Protein 1Q67 (pdb70)

Secondary structure (DSSP, 8-state):
--HHHHHHH-TTEEEEEEEEEEEEEEEEETTTTEEEEEEEEEEEEEEEE-------SEEEEEEESSSS-EEEEEE--HHHHHHHHHH-HHHHHHS-----EEEEETTEEEEE-TTS-EEEEEESSHHHHHHHHHHHHHHHHS-S--/----------GGGT-TTEEEEEEEEEEEEEEEEETTTTEEEEEEEEEEEEEEEE---S--TT-------EEEEEEESSSS-EEEEEE--HHHHHHHHHH-HHHHHHS-----EEEEETTEEEEE-TTS-EEEEEESSHHHHHHHHHHHHHHHHS---SS--

Solvent-accessible surface area: 17651 Å² total; per-residue (Å²): 176,25,81,126,67,0,23,180,103,18,116,89,15,94,94,23,66,31,73,1,59,43,3,13,0,5,60,63,34,117,197,169,98,70,32,64,10,44,106,54,15,5,23,0,0,0,2,5,24,58,38,139,240,48,37,82,11,12,2,0,2,0,14,16,105,39,22,109,53,45,25,78,16,22,1,0,0,34,34,34,2,65,113,42,92,104,154,66,56,141,95,21,104,146,74,75,20,88,35,8,20,28,84,68,119,86,42,4,0,13,0,62,22,11,107,87,65,21,22,0,0,29,0,55,53,99,68,21,19,102,69,0,60,94,36,0,96,130,6,6,103,60,124,43,68,150,171,180,216,138,105,156,163,121,91,59,12,16,182,120,17,112,82,29,95,58,87,47,27,110,0,55,30,2,11,0,7,61,66,34,116,202,148,99,59,34,67,18,45,99,58,17,4,39,0,2,0,5,0,32,58,30,38,91,148,63,157,161,97,176,201,45,38,74,14,1,2,0,0,0,23,15,122,30,16,96,56,45,24,76,16,23,2,0,0,31,42,28,0,66,132,32,87,99,166,48,46,145,100,21,102,148,68,76,9,106,40,10,21,21,69,47,115,123,62,17,0,15,3,46,26,8,98,98,60,22,18,0,0,30,0,35,50,107,75,24,30,91,88,0,49,97,38,2,86,108,3,4,92,56,119,47,81,77,56,167,39

Sequence (307 aa):
LNFNVIGRYDPKIKQLLFHTPHASLYKWDFKKDEWNKLEYQGVLAIYLRDVSKDIYNYGLIILNRINPDNFSMGIVPNSVVNKRKVFNAEEDTLNPLECMGVEVKDELVIIKNLKHEVYGIWIHTVSDRQNIYELIKYLLENEPKDFYRKALNFNVIGRYDPKIKQLLFHTPHASLYKWDFKKDEWNKLEYQGVLAIYLRDVSQNTNLLPKDIYNYGLIILNRINPDNFSMGIVPNSVVNKRKVFNAEEDTLNPLECMGVEVKDELVIIKNLKHEVYGIWIHTVSDRQNIYELIKYLLENEPKDSFA

CATH classification: 2.30.29.30

Organism: Saccharomyces cerevisiae (strain ATCC 204508 / S288c) (NCBI:txid559292)

Radius of gyration: 24.08 Å; Cα contacts (8 Å, |Δi|>4): 608; chains: 2; bounding box: 35×76×62 Å

Structure (mmCIF, N/CA/C/O backbone):
data_1Q67
#
_entry.id   1Q67
#
_cell.length_a   123.550
_cell.length_b   123.550
_cell.length_c   77.900
_cell.angle_alpha   90.00
_cell.angle_beta   90.00
_cell.angle_gamma   120.00
#
_symmetry.space_group_name_H-M   'P 3 2 1'
#
loop_
_entity.id
_entity.type
_entity.pdbx_description
1 polymer 'Decapping protein involved in mRNA degradation-Dcp1p'
2 water water
#
loop_
_atom_site.group_PDB
_atom_site.id
_atom_site.type_symbol
_atom_site.label_atom_id
_atom_site.label_alt_id
_atom_site.label_comp_id
_atom_site.label_asym_id
_atom_site.label_entity_id
_atom_site.label_seq_id
_atom_site.pdbx_PDB_ins_code
_atom_site.Cartn_x
_atom_site.Cartn_y
_atom_site.Cartn_z
_atom_site.occupancy
_atom_site.B_iso_or_equiv
_atom_site.auth_seq_id
_atom_site.auth_comp_id
_atom_site.auth_asym_id
_atom_site.auth_atom_id
_atom_site.pdbx_PDB_model_num
ATOM 1 N N . LEU A 1 22 ? 5.475 102.475 76.697 1.00 74.56 22 LEU A N 1
ATOM 2 C CA . LEU A 1 22 ? 4.598 101.479 76.019 1.00 75.17 22 LEU A CA 1
ATOM 3 C C . LEU A 1 22 ? 3.145 101.943 75.920 1.00 74.61 22 LEU A C 1
ATOM 4 O O . LEU A 1 22 ? 2.824 102.820 75.112 1.00 75.01 22 LEU A O 1
ATOM 9 N N . ASN A 1 23 ? 2.272 101.359 76.741 1.00 73.25 23 ASN A N 1
ATOM 10 C CA . ASN A 1 23 ? 0.850 101.706 76.728 1.00 71.39 23 ASN A CA 1
ATOM 11 C C . ASN A 1 23 ? 0.054 100.781 77.664 1.00 68.81 23 ASN A C 1
ATOM 12 O O . ASN A 1 23 ? -1.180 100.777 77.657 1.00 67.32 23 ASN A O 1
ATOM 17 N N . PHE A 1 24 ? 0.777 100.008 78.471 1.00 66.01 24 PHE A N 1
ATOM 18 C CA . PHE A 1 24 ? 0.182 99.057 79.409 1.00 62.91 24 PHE A CA 1
ATOM 19 C C . PHE A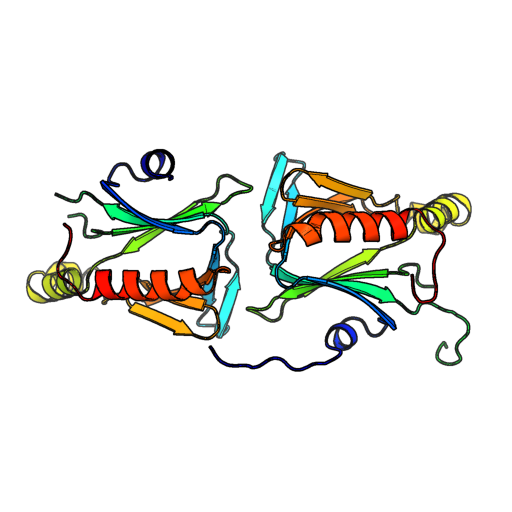 1 24 ? -0.872 99.682 80.336 1.00 60.92 24 PHE A C 1
ATOM 20 O O . PHE A 1 24 ? -2.007 99.198 80.418 1.00 58.01 24 PHE A O 1
ATOM 28 N N . ASN A 1 25 ? -0.490 100.750 81.034 1.00 59.56 25 ASN A N 1
ATOM 2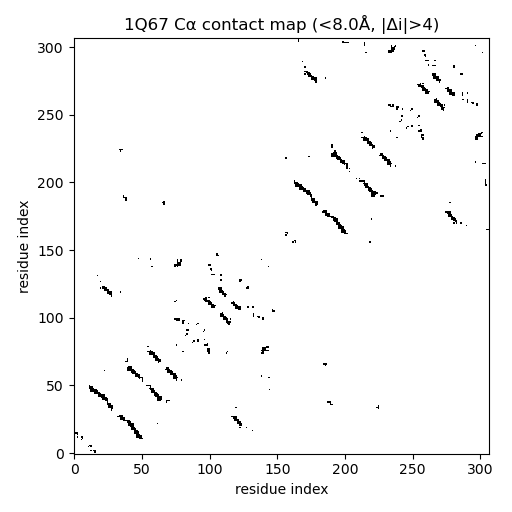9 C CA . ASN A 1 25 ? -1.399 101.431 81.958 1.00 57.70 25 ASN A CA 1
ATOM 30 C C . ASN A 1 25 ? -2.647 101.935 81.241 1.00 55.33 25 ASN A C 1
ATOM 31 O O . ASN A 1 25 ? -3.769 101.701 81.690 1.00 54.98 25 ASN A O 1
ATOM 36 N N . VAL A 1 26 ? -2.451 102.621 80.120 1.00 52.59 26 VAL A N 1
ATOM 37 C CA . VAL A 1 26 ? -3.573 103.147 79.357 1.00 49.48 26 VAL A CA 1
ATOM 38 C C . VAL A 1 26 ? -4.572 102.047 78.997 1.00 48.02 26 VAL A C 1
ATOM 39 O O . VAL A 1 26 ? -5.779 102.209 79.189 1.00 46.72 26 VAL A O 1
ATOM 43 N N . ILE A 1 27 ? -4.077 100.928 78.477 1.00 45.26 27 ILE A N 1
ATOM 44 C CA . ILE A 1 27 ? -4.967 99.835 78.112 1.00 43.01 27 ILE A CA 1
ATOM 45 C C . ILE A 1 27 ? -5.618 99.290 79.378 1.00 41.97 27 ILE A C 1
ATOM 46 O O . ILE A 1 27 ? -6.795 98.934 79.383 1.00 40.71 27 ILE A O 1
ATOM 51 N N . GLY A 1 28 ? -4.840 99.244 80.452 1.00 42.78 28 GLY A N 1
ATOM 52 C CA . GLY A 1 28 ? -5.342 98.748 81.721 1.00 43.61 28 GLY A CA 1
ATOM 53 C C . GLY A 1 28 ? -6.576 99.477 82.205 1.00 44.63 28 GLY A C 1
ATOM 54 O O . GLY A 1 28 ? -7.401 98.899 82.914 1.00 46.03 28 GLY A O 1
ATOM 55 N N . ARG A 1 29 ? -6.712 100.744 81.830 1.00 45.51 29 ARG A N 1
ATOM 56 C CA . ARG A 1 29 ? -7.875 101.524 82.241 1.00 46.45 29 ARG A CA 1
ATOM 57 C C . ARG A 1 29 ? -9.140 100.911 81.658 1.00 45.84 29 ARG A C 1
ATOM 58 O O . ARG A 1 29 ? -10.172 100.858 82.326 1.00 46.32 29 ARG A O 1
ATOM 66 N N . TYR A 1 30 ? -9.052 100.451 80.409 1.00 44.45 30 TYR A N 1
ATOM 67 C CA . TYR A 1 30 ? -10.201 99.876 79.717 1.00 44.53 30 TYR A CA 1
ATOM 68 C C . TYR A 1 30 ? -10.343 98.360 79.837 1.00 44.27 30 TYR A C 1
ATOM 69 O O . TYR A 1 30 ? -11.461 97.840 79.832 1.00 44.52 30 TYR A O 1
ATOM 78 N N . ASP A 1 31 ? -9.223 97.647 79.929 1.00 41.48 31 ASP A N 1
ATOM 79 C CA . ASP A 1 31 ? -9.275 96.194 80.077 1.00 41.52 31 ASP A CA 1
ATOM 80 C C . ASP A 1 31 ? -8.428 95.815 81.284 1.00 39.83 31 ASP A C 1
ATOM 81 O O . ASP A 1 31 ? -7.217 95.627 81.174 1.00 39.47 31 ASP A O 1
ATOM 86 N N . PRO A 1 32 ? -9.068 95.697 82.457 1.00 38.43 32 PRO A N 1
ATOM 87 C CA . PRO A 1 32 ? -8.429 95.348 83.731 1.00 39.27 32 PRO A CA 1
ATOM 88 C C . PRO A 1 32 ? -7.673 94.020 83.714 1.00 39.77 32 PRO A C 1
ATOM 89 O O . PRO A 1 32 ? -6.804 93.777 84.557 1.00 39.89 32 PRO A O 1
ATOM 93 N N . LYS A 1 33 ? -8.003 93.162 82.757 1.00 40.67 33 LYS A N 1
ATOM 94 C CA . LYS A 1 33 ? -7.366 91.854 82.682 1.00 41.16 33 LYS A CA 1
ATOM 95 C C . LYS A 1 33 ? -6.081 91.780 81.874 1.00 41.21 33 LYS A C 1
ATOM 96 O O . LYS A 1 33 ? -5.463 90.720 81.802 1.00 42.53 33 LYS A O 1
ATOM 102 N N . ILE A 1 34 ? -5.657 92.889 81.277 1.00 38.89 34 ILE A N 1
ATOM 103 C CA . ILE A 1 34 ? -4.424 92.851 80.506 1.00 38.98 34 ILE A CA 1
ATOM 104 C C . ILE A 1 34 ? -3.306 92.357 81.416 1.00 38.92 34 ILE A C 1
ATOM 105 O O . ILE A 1 34 ? -3.204 92.772 82.563 1.00 40.45 34 ILE A O 1
ATOM 110 N N . LYS A 1 35 ? -2.477 91.460 80.902 1.00 40.61 35 LYS A N 1
ATOM 111 C CA . LYS A 1 35 ? -1.379 90.894 81.683 1.00 41.20 35 LYS A CA 1
ATOM 112 C C . LYS A 1 35 ? -0.030 91.250 81.076 1.00 40.10 35 LYS A C 1
ATOM 113 O O . LYS A 1 35 ? 0.940 91.486 81.789 1.00 41.81 35 LYS A O 1
ATOM 119 N N . GLN A 1 36 ? 0.027 91.277 79.752 1.00 39.41 36 GLN A N 1
ATOM 120 C CA . GLN A 1 36 ? 1.257 91.607 79.054 1.00 39.70 36 GLN A CA 1
ATOM 121 C C . GLN A 1 36 ? 0.938 92.144 77.667 1.00 39.89 36 GLN A C 1
ATOM 122 O O . GLN A 1 36 ? 0.173 91.542 76.914 1.00 41.55 36 GLN A O 1
ATOM 128 N N . LEU A 1 37 ? 1.519 93.289 77.342 1.00 39.94 37 LEU A N 1
ATOM 129 C CA . LEU A 1 37 ? 1.325 93.901 76.037 1.00 40.23 37 LEU A CA 1
ATOM 130 C C . LEU A 1 37 ? 2.262 93.144 75.099 1.00 40.26 37 LEU A C 1
ATOM 131 O O . LEU A 1 37 ? 3.452 93.018 75.380 1.00 39.17 37 LEU A O 1
ATOM 136 N N . LEU A 1 38 ? 1.733 92.646 73.987 1.00 39.86 38 LEU A N 1
ATOM 137 C CA . LEU A 1 38 ? 2.552 91.880 73.055 1.00 40.74 38 LEU A CA 1
ATOM 138 C C . LEU A 1 38 ? 3.009 92.660 71.836 1.00 42.21 38 LEU A C 1
ATOM 139 O O . LEU A 1 38 ? 4.091 92.416 71.297 1.00 42.85 38 LEU A O 1
ATOM 144 N N . PHE A 1 39 ? 2.188 93.604 71.403 1.00 42.00 39 PHE A N 1
ATOM 145 C CA . PHE A 1 39 ? 2.513 94.372 70.219 1.00 42.50 39 PHE A CA 1
ATOM 146 C C . PHE A 1 39 ? 1.679 95.640 70.141 1.00 41.90 39 PHE A C 1
ATOM 147 O O . PHE A 1 39 ? 0.537 95.667 70.585 1.00 39.45 39 PHE A O 1
ATOM 155 N N . HIS A 1 40 ? 2.259 96.690 69.578 1.00 43.53 40 HIS A N 1
ATOM 156 C CA . HIS A 1 40 ? 1.530 97.933 69.401 1.00 45.92 40 HIS A CA 1
ATOM 157 C C . HIS A 1 40 ? 2.096 98.723 68.225 1.00 45.56 40 HIS A C 1
ATOM 158 O O . HIS A 1 40 ? 3.289 98.664 67.932 1.00 44.30 40 HIS A O 1
ATOM 165 N N . THR A 1 41 ? 1.216 99.431 67.531 1.00 44.63 41 THR A N 1
ATOM 166 C CA . THR A 1 41 ? 1.611 100.243 66.395 1.00 43.22 41 THR A CA 1
ATOM 167 C C . THR A 1 41 ? 0.865 101.569 66.564 1.00 42.44 41 THR A C 1
ATOM 168 O O . THR A 1 41 ? -0.296 101.587 66.975 1.00 40.57 41 THR A O 1
ATOM 172 N N . PRO A 1 42 ? 1.535 102.696 66.262 1.00 42.09 42 PRO A N 1
ATOM 173 C CA . PRO A 1 42 ? 0.999 104.059 66.372 1.00 40.20 42 PRO A CA 1
ATOM 174 C C . PRO A 1 42 ? -0.196 104.434 65.506 1.00 39.52 42 PRO A C 1
ATOM 175 O O . PRO A 1 42 ? -1.064 105.190 65.941 1.00 38.22 42 PRO A O 1
ATOM 179 N N . HIS A 1 43 ? -0.248 103.928 64.280 1.00 39.96 43 HIS A N 1
ATOM 180 C CA . HIS A 1 43 ? -1.344 104.295 63.400 1.00 41.02 43 HIS A CA 1
ATOM 181 C C . HIS A 1 43 ? -1.969 103.123 62.669 1.00 41.18 43 HIS A C 1
ATOM 182 O O . HIS A 1 43 ? -1.335 102.493 61.826 1.00 44.25 43 HIS A O 1
ATOM 189 N N . ALA A 1 44 ? -3.223 102.845 62.991 1.00 39.49 44 ALA A N 1
ATOM 190 C CA . ALA A 1 44 ? -3.963 101.764 62.362 1.00 36.60 44 ALA A CA 1
ATOM 191 C C . ALA A 1 44 ? -5.383 102.271 62.169 1.00 34.99 44 ALA A C 1
ATOM 192 O O . ALA A 1 44 ? -5.930 102.935 63.042 1.00 35.16 44 ALA A O 1
ATOM 194 N N . SER A 1 45 ? -5.980 101.955 61.030 1.00 33.56 45 SER A N 1
ATOM 195 C CA . SER A 1 45 ? -7.329 102.409 60.738 1.00 33.28 45 SER A CA 1
ATOM 196 C C . SER A 1 45 ? -8.285 101.222 60.541 1.00 34.18 45 SER A C 1
ATOM 197 O O . SER A 1 45 ? -7.983 100.277 59.804 1.00 34.34 45 SER A O 1
ATOM 200 N N . LEU A 1 46 ? -9.449 101.289 61.180 1.00 33.82 46 LEU A N 1
ATOM 201 C CA . LEU A 1 46 ? -10.413 100.199 61.120 1.00 33.58 46 LEU A CA 1
ATOM 202 C C . LEU A 1 46 ? -11.551 100.312 60.121 1.00 36.54 46 LEU A C 1
ATOM 203 O O . LEU A 1 46 ? -12.177 101.367 59.968 1.00 36.24 46 LEU A O 1
ATOM 208 N N . TYR A 1 47 ? -11.818 99.186 59.464 1.00 36.01 47 TYR A N 1
ATOM 209 C CA . TYR A 1 47 ? -12.882 99.070 58.484 1.00 37.00 47 TYR A CA 1
ATOM 210 C C . TYR A 1 47 ? -13.702 97.824 58.791 1.00 38.56 47 TYR A C 1
ATOM 211 O O . TYR A 1 47 ? -13.249 96.919 59.499 1.00 36.53 47 TYR A O 1
ATOM 220 N N . LYS A 1 48 ? -14.913 97.779 58.256 1.00 39.45 48 LYS A N 1
ATOM 221 C CA . LYS A 1 48 ? -15.752 96.612 58.445 1.00 42.00 48 LYS A CA 1
ATOM 222 C C . LYS A 1 48 ? -16.338 96.226 57.096 1.00 43.18 48 LYS A C 1
ATOM 223 O O . LYS A 1 48 ? -16.778 97.084 56.328 1.00 43.63 48 LYS A O 1
ATOM 229 N N . TRP A 1 49 ? -16.330 94.931 56.804 1.00 44.39 49 TRP A N 1
ATOM 230 C CA . TRP A 1 49 ? -16.852 94.451 55.534 1.00 45.31 49 TRP A CA 1
ATOM 231 C C . TRP A 1 49 ? -18.367 94.389 55.538 1.00 46.72 49 TRP A C 1
ATOM 232 O O . TRP A 1 49 ? -18.987 93.928 56.497 1.00 45.75 49 TRP A O 1
ATOM 243 N N . ASP A 1 50 ? -18.957 94.877 54.456 1.00 49.41 50 ASP A N 1
ATOM 244 C CA . ASP A 1 50 ? -20.399 94.871 54.296 1.00 53.56 50 ASP A CA 1
ATOM 245 C C . ASP A 1 50 ? -20.665 93.777 53.269 1.00 56.05 50 ASP A C 1
ATOM 246 O O . ASP A 1 50 ? -20.288 93.920 52.103 1.00 56.10 50 ASP A O 1
ATOM 251 N N . PHE A 1 51 ? -21.295 92.686 53.702 1.00 58.85 51 PHE A N 1
ATOM 252 C CA . PHE A 1 51 ? -21.589 91.566 52.805 1.00 61.00 51 PHE A CA 1
ATOM 253 C C . PHE A 1 51 ? -22.702 91.874 51.802 1.00 62.44 51 PHE A C 1
ATOM 254 O O . PHE A 1 51 ? -22.753 91.286 50.722 1.00 62.70 51 PHE A O 1
ATOM 262 N N . LYS A 1 52 ? -23.591 92.792 52.161 1.00 64.54 52 LYS A N 1
ATOM 263 C CA . LYS A 1 52 ? -24.689 93.165 51.279 1.00 66.29 52 LYS A CA 1
ATOM 264 C C . LYS A 1 52 ? -24.156 93.979 50.104 1.00 66.93 52 LYS A C 1
ATOM 265 O O . LYS A 1 52 ? -24.265 93.563 48.949 1.00 67.19 52 LYS A O 1
ATOM 271 N N . LYS A 1 53 ? -23.577 95.138 50.407 1.00 67.42 53 LYS A N 1
ATOM 272 C CA . LYS A 1 53 ? -23.014 96.014 49.383 1.00 66.92 53 LYS A CA 1
ATOM 273 C C . LYS A 1 53 ? -21.696 95.459 48.850 1.00 66.12 53 LYS A C 1
ATOM 274 O O . LYS A 1 53 ? -21.183 95.922 47.831 1.00 66.09 53 LYS A O 1
ATOM 280 N N . ASP A 1 54 ? -21.149 94.470 49.549 1.00 64.47 54 ASP A N 1
ATOM 281 C CA . ASP A 1 54 ? -19.894 93.847 49.148 1.00 62.75 54 ASP A CA 1
ATOM 282 C C . ASP A 1 54 ? -18.773 94.885 49.057 1.00 61.32 54 ASP A C 1
ATOM 283 O O . ASP A 1 54 ? -18.050 94.957 48.060 1.00 60.26 54 ASP A O 1
ATOM 288 N N . GLU A 1 55 ? -18.626 95.681 50.112 1.00 60.03 55 GLU A N 1
ATOM 289 C CA . GLU A 1 55 ? -17.607 96.723 50.147 1.00 57.36 55 GLU A CA 1
ATOM 290 C C . GLU A 1 55 ? -17.144 96.979 51.581 1.00 53.57 55 GLU A C 1
ATOM 291 O O . GLU A 1 55 ? -17.770 96.527 52.537 1.00 52.09 55 GLU A O 1
ATOM 297 N N . TRP A 1 56 ? -16.044 97.707 51.722 1.00 50.99 56 TRP A N 1
ATOM 298 C CA . TRP A 1 56 ? -15.502 98.038 53.035 1.00 48.61 56 TRP A CA 1
ATOM 299 C C . TRP A 1 56 ? -16.068 99.353 53.567 1.00 47.50 56 TRP A C 1
ATOM 300 O O . TRP A 1 56 ? -15.963 100.381 52.905 1.00 46.66 56 TRP A O 1
ATOM 311 N N . ASN A 1 57 ? -16.660 99.319 54.758 1.00 47.22 57 ASN A N 1
ATOM 312 C CA . ASN A 1 57 ? -17.185 100.533 55.379 1.00 45.29 57 ASN A CA 1
ATOM 313 C C . ASN A 1 57 ? -16.133 101.047 56.361 1.00 44.31 57 ASN A C 1
ATOM 314 O O . ASN A 1 57 ? -15.626 100.287 57.188 1.00 42.52 57 ASN A O 1
ATOM 319 N N . LYS A 1 58 ? -15.800 102.331 56.272 1.00 41.81 58 LYS A N 1
ATOM 320 C CA . LYS A 1 58 ? -14.829 102.901 57.195 1.00 40.28 58 LYS A CA 1
ATOM 321 C C . LYS A 1 58 ? -15.498 103.100 58.553 1.00 38.80 58 LYS A C 1
ATOM 322 O O . LYS A 1 58 ? -16.571 103.683 58.634 1.00 40.06 58 LYS A O 1
ATOM 328 N N . LEU A 1 59 ? -14.882 102.602 59.618 1.00 38.86 59 LEU A N 1
ATOM 329 C CA . LEU A 1 59 ? -15.454 102.786 60.953 1.00 38.92 59 LEU A CA 1
ATOM 330 C C . LEU A 1 59 ? -14.749 103.956 61.648 1.00 39.07 59 LEU A C 1
ATOM 331 O O . LEU A 1 59 ? -13.654 104.355 61.250 1.00 37.51 59 LEU A O 1
ATOM 336 N N . GLU A 1 60 ? -15.385 104.498 62.683 1.00 41.13 60 GLU A N 1
ATOM 337 C CA . GLU A 1 60 ? -14.849 105.647 63.415 1.00 42.58 60 GLU A CA 1
ATOM 338 C C . GLU A 1 60 ? -13.592 105.398 64.248 1.00 41.15 60 GLU A C 1
ATOM 339 O O . GLU A 1 60 ? -13.271 106.205 65.116 1.00 40.62 60 GLU A O 1
ATOM 345 N N . TYR A 1 61 ? -12.874 104.307 64.011 1.00 38.76 61 TYR A N 1
ATOM 346 C CA . TYR A 1 61 ? -11.691 104.064 64.826 1.00 35.85 61 TYR A CA 1
ATOM 347 C C . TYR A 1 61 ? -10.378 104.076 64.074 1.00 35.50 61 TYR A C 1
ATOM 348 O O . TYR A 1 61 ? -10.212 103.369 63.077 1.00 35.07 61 TYR A O 1
ATOM 357 N N . GLN A 1 62 ? -9.452 104.892 64.564 1.00 33.98 62 GLN A N 1
ATOM 358 C CA . GLN A 1 62 ? -8.113 105.034 63.990 1.00 35.88 62 GLN A CA 1
ATOM 359 C C . GLN A 1 62 ? -7.213 105.505 65.125 1.00 35.55 62 GLN A C 1
ATOM 360 O O . GLN A 1 62 ? -7.592 106.393 65.888 1.00 35.53 62 GLN A O 1
ATOM 366 N N . GLY A 1 63 ? -6.020 104.938 65.217 1.00 33.37 63 GLY A N 1
ATOM 367 C CA . GLY A 1 63 ? -5.115 105.339 66.269 1.00 34.86 63 GLY A CA 1
ATOM 368 C C . GLY A 1 63 ? -4.161 104.234 66.655 1.00 35.05 63 GLY A C 1
ATOM 369 O O . GLY A 1 63 ? -3.724 103.451 65.809 1.00 34.93 63 GLY A O 1
ATOM 370 N N . VAL A 1 64 ? -3.834 104.171 67.941 1.00 36.22 64 VAL A N 1
ATOM 371 C CA . VAL A 1 64 ? -2.920 103.152 68.430 1.00 36.09 64 VAL A CA 1
ATOM 372 C C . VAL A 1 64 ? -3.600 101.781 68.435 1.00 35.49 64 VAL A C 1
ATOM 373 O O . VAL A 1 64 ? -4.743 101.637 68.874 1.00 33.77 64 VAL A O 1
ATOM 377 N N . LEU A 1 65 ? -2.885 100.786 67.922 1.00 35.64 65 LEU A N 1
ATOM 378 C CA . LEU A 1 65 ? -3.375 99.416 67.858 1.00 36.37 65 LEU A CA 1
ATOM 379 C C . LEU A 1 65 ? -2.459 98.552 68.707 1.00 35.54 65 LEU A C 1
ATOM 380 O O . LEU A 1 65 ? -1.243 98.538 68.509 1.00 34.85 65 LEU A O 1
ATOM 385 N N . ALA A 1 66 ? -3.045 97.840 69.661 1.00 34.07 66 ALA A N 1
ATOM 386 C CA . ALA A 1 66 ? -2.269 96.970 70.528 1.00 32.79 66 ALA A CA 1
ATOM 387 C C . ALA A 1 66 ? -2.900 95.581 70.633 1.00 33.23 66 ALA A C 1
ATOM 388 O O . ALA A 1 66 ? -4.124 95.426 70.548 1.00 30.67 66 ALA A O 1
ATOM 390 N N . ILE A 1 67 ? -2.039 94.580 70.788 1.00 31.20 67 ILE A N 1
ATOM 391 C CA . ILE A 1 67 ? -2.456 93.200 70.953 1.00 32.68 67 ILE A CA 1
ATOM 392 C C . ILE A 1 67 ? -1.807 92.800 72.266 1.00 32.37 67 ILE A C 1
ATOM 393 O O . ILE A 1 67 ? -0.618 93.057 72.492 1.00 30.94 67 ILE A O 1
ATOM 398 N N . TYR A 1 68 ? -2.590 92.192 73.145 1.00 32.14 68 TYR A N 1
ATOM 399 C CA . TYR A 1 68 ? -2.071 91.842 74.454 1.00 32.62 68 TYR A CA 1
ATOM 400 C C . TYR A 1 68 ? -2.649 90.571 75.057 1.00 33.43 68 TYR A C 1
ATOM 401 O O . TYR A 1 68 ? -3.747 90.150 74.716 1.00 34.37 68 TYR A O 1
ATOM 410 N N . LEU A 1 69 ? -1.887 89.992 75.980 1.00 34.93 69 LEU A N 1
ATOM 411 C CA . LEU A 1 69 ? -2.261 88.783 76.700 1.00 34.75 69 LEU A CA 1
ATOM 412 C C . LEU A 1 69 ? -3.196 89.200 77.823 1.00 35.06 69 LEU A C 1
ATOM 413 O O . LEU A 1 69 ? -2.934 90.186 78.508 1.00 34.20 69 LEU A O 1
ATOM 418 N N . ARG A 1 70 ? -4.275 88.452 78.017 1.00 36.43 70 ARG A N 1
ATOM 419 C CA . ARG A 1 70 ? -5.228 88.760 79.075 1.00 40.40 70 ARG A CA 1
ATOM 420 C C . ARG A 1 70 ? -5.200 87.677 80.151 1.00 44.02 70 ARG A C 1
ATOM 421 O O . ARG A 1 70 ? -4.981 86.499 79.857 1.00 44.08 70 ARG A O 1
ATOM 429 N N . ASP A 1 71 ? -5.406 88.084 81.399 1.00 47.44 71 ASP A N 1
ATOM 430 C CA . ASP A 1 71 ? -5.426 87.146 82.515 1.00 51.45 71 ASP A CA 1
ATOM 431 C C . ASP A 1 71 ? -6.840 86.595 82.601 1.00 52.32 71 ASP A C 1
ATOM 432 O O . ASP A 1 71 ? -7.774 87.307 82.968 1.00 53.95 71 ASP A O 1
ATOM 437 N N . VAL A 1 72 ? -6.998 85.325 82.266 1.00 52.92 72 VAL A N 1
ATOM 438 C CA . VAL A 1 72 ? -8.313 84.719 82.281 1.00 55.50 72 VAL A CA 1
ATOM 439 C C . VAL A 1 72 ? -8.389 83.464 83.158 1.00 56.64 72 VAL A C 1
ATOM 440 O O . VAL A 1 72 ? -9.174 82.553 82.889 1.00 57.27 72 VAL A O 1
ATOM 444 N N . SER A 1 73 ? -7.581 83.438 84.216 1.00 58.14 73 SER A N 1
ATOM 445 C CA . SER A 1 73 ? -7.537 82.312 85.153 1.00 60.46 73 SER A CA 1
ATOM 446 C C . SER A 1 73 ? -8.873 81.585 85.270 1.00 61.26 73 SER A C 1
ATOM 447 O O . SER A 1 73 ? -9.536 81.640 86.308 1.00 63.51 73 SER A O 1
ATOM 450 N N . LYS A 1 135 ? -17.262 81.676 81.641 1.00 64.01 135 LYS A N 1
ATOM 451 C CA . LYS A 1 135 ? -15.834 81.429 81.479 1.00 64.75 135 LYS A CA 1
ATOM 452 C C . LYS A 1 135 ? -15.277 82.300 80.353 1.00 63.07 135 LYS A C 1
ATOM 453 O O . LYS A 1 135 ? -15.597 82.090 79.183 1.00 63.90 135 LYS A O 1
ATOM 459 N N . ASP A 1 136 ? -14.444 83.276 80.706 1.00 61.02 136 ASP A N 1
ATOM 460 C CA . ASP A 1 136 ? -13.863 84.171 79.708 1.00 58.08 136 ASP A CA 1
ATOM 461 C C . ASP A 1 136 ? -12.985 83.391 78.733 1.00 54.96 136 ASP A C 1
ATOM 462 O O . ASP A 1 136 ? -11.957 82.836 79.114 1.00 55.32 136 ASP A O 1
ATOM 467 N N . ILE A 1 137 ? -13.391 83.354 77.471 1.00 51.69 137 ILE A N 1
ATOM 468 C CA . ILE A 1 137 ? -12.632 82.636 76.453 1.00 49.20 137 ILE A CA 1
ATOM 469 C C . ILE A 1 137 ? -11.592 83.506 75.748 1.00 47.16 137 ILE A C 1
ATOM 470 O O . ILE A 1 137 ? -10.782 82.998 74.974 1.00 46.15 137 ILE A O 1
ATOM 475 N N . TYR A 1 138 ? -11.601 84.809 76.020 1.00 44.89 138 TYR A N 1
ATOM 476 C CA . TYR A 1 138 ? -10.663 85.719 75.366 1.00 42.23 138 TYR A CA 1
ATOM 477 C C . TYR A 1 138 ? -9.289 85.803 76.022 1.00 40.24 138 TYR A C 1
ATOM 478 O O . TYR A 1 138 ? -9.006 86.701 76.814 1.00 39.00 138 TYR A O 1
ATOM 487 N N . ASN A 1 139 ? -8.432 84.852 75.667 1.00 38.02 139 ASN A N 1
ATOM 488 C CA . ASN A 1 139 ? -7.076 84.791 76.189 1.00 36.15 139 ASN A CA 1
ATOM 489 C C . ASN A 1 139 ? -6.292 86.025 75.756 1.00 35.40 139 ASN A C 1
ATOM 490 O O . ASN A 1 139 ? -5.411 86.501 76.473 1.00 33.89 139 ASN A O 1
ATOM 495 N N . TYR A 1 140 ? -6.618 86.537 74.573 1.00 35.05 140 TYR A N 1
ATOM 496 C CA . TYR A 1 140 ? -5.922 87.691 74.041 1.00 34.33 140 TYR A CA 1
ATOM 497 C C . TYR A 1 140 ? -6.878 88.782 73.622 1.00 34.96 140 TYR A C 1
ATOM 498 O O . TYR A 1 140 ? -8.068 88.539 73.385 1.00 34.05 140 TYR A O 1
ATOM 507 N N . GLY A 1 141 ? -6.350 89.997 73.548 1.00 32.81 141 GLY A N 1
ATOM 508 C CA . GLY A 1 141 ? -7.178 91.111 73.154 1.00 32.14 141 GLY A CA 1
ATOM 509 C C . GLY A 1 141 ? -6.482 91.999 72.153 1.00 32.13 141 GLY A C 1
ATOM 510 O O . GLY A 1 141 ? -5.249 92.048 72.070 1.00 32.42 141 GLY A O 1
ATOM 511 N N . LEU A 1 142 ? -7.302 92.686 71.377 1.00 30.19 142 LEU A N 1
ATOM 512 C CA . LEU A 1 142 ? -6.837 93.621 70.377 1.00 31.18 142 LEU A CA 1
ATOM 513 C C . LEU A 1 142 ? -7.626 94.888 70.659 1.00 32.19 142 LEU A C 1
ATOM 514 O O . LEU A 1 142 ? -8.837 94.840 70.879 1.00 32.54 142 LEU A O 1
ATOM 519 N N . ILE A 1 143 ? -6.945 96.023 70.674 1.00 31.45 143 ILE A N 1
ATOM 520 C CA . ILE A 1 143 ? -7.641 97.265 70.942 1.00 34.74 143 ILE A CA 1
ATOM 521 C C . ILE A 1 143 ? -7.095 98.389 70.077 1.00 35.26 143 ILE A C 1
ATOM 522 O O . ILE A 1 143 ? -5.904 98.433 69.783 1.00 36.50 143 ILE A O 1
ATOM 527 N N . ILE A 1 144 ? -7.985 99.262 69.623 1.00 35.58 144 ILE A N 1
ATOM 528 C CA . ILE A 1 144 ? -7.575 100.416 68.846 1.00 35.76 144 ILE A CA 1
ATOM 529 C C . ILE A 1 144 ? -8.055 101.626 69.647 1.00 36.96 144 ILE A C 1
ATOM 530 O O . ILE A 1 144 ? -9.248 101.760 69.945 1.00 35.84 144 ILE A O 1
ATOM 535 N N . LEU A 1 145 ? -7.109 102.483 70.019 1.00 36.31 145 LEU A N 1
ATOM 536 C CA . LEU A 1 145 ? -7.406 103.673 70.809 1.00 37.68 145 LEU A CA 1
ATOM 537 C C . LEU A 1 145 ? -7.250 104.915 69.944 1.00 36.75 145 LEU A C 1
ATOM 538 O O . LEU A 1 145 ? -6.147 105.217 69.478 1.00 36.79 145 LEU A O 1
ATOM 543 N N . ASN A 1 146 ? -8.344 105.630 69.716 1.00 37.26 146 ASN A N 1
ATOM 544 C CA . ASN A 1 146 ? -8.275 106.841 68.897 1.00 38.93 146 ASN A CA 1
ATOM 545 C C . ASN A 1 146 ? -7.299 107.857 69.470 1.00 39.01 146 ASN A C 1
ATOM 546 O O . ASN A 1 146 ? -7.184 108.010 70.683 1.00 38.83 146 ASN A O 1
ATOM 551 N N . ARG A 1 147 ? -6.583 108.538 68.588 1.00 40.91 147 ARG A N 1
ATOM 552 C CA . ARG A 1 147 ? -5.618 109.540 69.017 1.00 43.46 147 ARG A CA 1
ATOM 553 C C . ARG A 1 147 ? -6.231 110.920 69.183 1.00 44.03 147 ARG A C 1
ATOM 554 O O . ARG A 1 147 ? -5.811 111.692 70.042 1.00 45.28 147 ARG A O 1
ATOM 562 N N . ILE A 1 148 ? -7.235 111.237 68.376 1.00 44.93 148 ILE A N 1
ATOM 563 C CA . ILE A 1 148 ? -7.799 112.569 68.449 1.00 47.37 148 ILE A CA 1
ATOM 564 C C . ILE A 1 148 ? -9.122 112.727 69.196 1.00 47.07 148 ILE A C 1
ATOM 565 O O . ILE A 1 148 ? -9.596 113.844 69.404 1.00 47.27 148 ILE A O 1
ATOM 570 N N . ASN A 1 149 ? -9.706 111.609 69.615 1.00 46.14 149 ASN A N 1
ATOM 571 C CA . ASN A 1 149 ? -10.922 111.636 70.422 1.00 45.23 149 ASN A CA 1
ATOM 572 C C . ASN A 1 149 ? -10.830 110.429 71.365 1.00 45.34 149 ASN A C 1
ATOM 573 O O . ASN A 1 149 ? -9.911 109.623 71.247 1.00 44.71 149 ASN A O 1
ATOM 578 N N . PRO A 1 150 ? -11.760 110.295 72.322 1.00 46.03 150 PRO A N 1
ATOM 579 C CA . PRO A 1 150 ? -11.742 109.181 73.287 1.00 47.00 150 PRO A CA 1
ATOM 580 C C . PRO A 1 150 ? -12.212 107.785 72.845 1.00 47.45 150 PRO A C 1
ATOM 581 O O . PRO A 1 150 ? -12.139 106.835 73.630 1.00 47.95 150 PRO A O 1
ATOM 585 N N . ASP A 1 151 ? -12.695 107.659 71.613 1.00 46.95 151 ASP A N 1
ATOM 586 C CA . ASP A 1 151 ? -13.195 106.375 71.116 1.00 47.59 151 ASP A CA 1
ATOM 587 C C . ASP A 1 151 ? -12.179 105.228 71.117 1.00 44.71 151 ASP A C 1
ATOM 588 O O . ASP A 1 151 ? -11.018 105.403 70.748 1.00 43.63 151 ASP A O 1
ATOM 593 N N . ASN A 1 152 ? -12.637 104.056 71.546 1.00 43.98 152 ASN A N 1
ATOM 594 C CA . ASN A 1 152 ? -11.813 102.849 71.577 1.00 44.58 152 ASN A CA 1
ATOM 595 C C . ASN A 1 152 ? -12.595 101.701 70.938 1.00 43.12 152 ASN A C 1
ATOM 596 O O . ASN A 1 152 ? -13.809 101.601 71.104 1.00 39.06 152 ASN A O 1
ATOM 601 N N . PHE A 1 153 ? -11.893 100.844 70.207 1.00 41.63 153 PHE A N 1
ATOM 602 C CA . PHE A 1 153 ? -12.510 99.675 69.598 1.00 40.91 153 PHE A CA 1
ATOM 603 C C . PH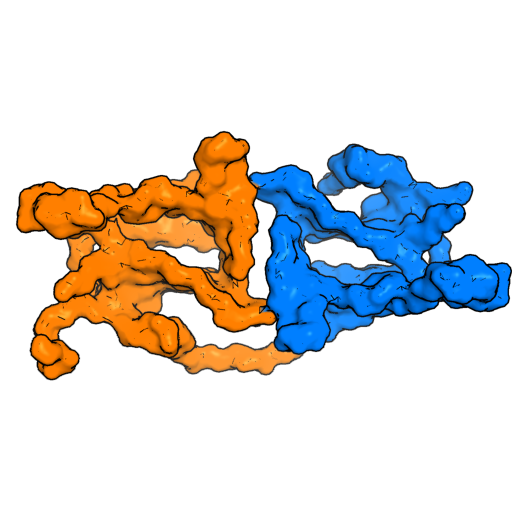E A 1 153 ? -11.814 98.485 70.250 1.00 39.36 153 PHE A C 1
ATOM 604 O O . PHE A 1 153 ? -10.581 98.430 70.300 1.00 37.97 153 PHE A O 1
ATOM 612 N N . SER A 1 154 ? -12.599 97.534 70.742 1.00 39.08 154 SER A N 1
ATOM 613 C CA . SER A 1 154 ? -12.028 96.377 71.415 1.00 40.79 154 SER A CA 1
ATOM 614 C C . SER A 1 154 ? -12.467 95.056 70.789 1.00 40.39 154 SER A C 1
ATOM 615 O O . SER A 1 154 ? -13.640 94.872 70.479 1.00 39.56 154 SER A O 1
ATOM 618 N N . MET A 1 155 ? -11.520 94.136 70.620 1.00 40.76 155 MET A N 1
ATOM 619 C CA . MET A 1 155 ? -11.813 92.835 70.023 1.00 41.38 155 MET A CA 1
ATOM 620 C C . MET A 1 155 ? -11.104 91.692 70.755 1.00 40.80 155 MET A C 1
ATOM 621 O O . MET A 1 155 ? -9.896 91.735 70.976 1.00 39.88 155 MET A O 1
ATOM 626 N N . GLY A 1 156 ? -11.865 90.670 71.132 1.00 40.10 156 GLY A N 1
ATOM 627 C CA . GLY A 1 156 ? -11.277 89.528 71.807 1.00 37.61 156 GLY A CA 1
ATOM 628 C C . GLY A 1 156 ? -10.652 88.574 70.802 1.00 37.39 156 GLY A C 1
ATOM 629 O O . GLY A 1 156 ? -11.122 88.458 69.670 1.00 36.52 156 GLY A O 1
ATOM 630 N N . ILE A 1 157 ? -9.563 87.918 71.188 1.00 37.36 157 ILE A N 1
ATOM 631 C CA . ILE A 1 157 ? -8.914 86.963 70.296 1.00 38.16 157 ILE A CA 1
ATOM 632 C C . ILE A 1 157 ? -8.946 85.589 70.958 1.00 37.25 157 ILE A C 1
ATOM 633 O O . ILE A 1 157 ? -8.321 85.383 71.996 1.00 38.77 157 ILE A O 1
ATOM 638 N N . VAL A 1 158 ? -9.686 84.657 70.365 1.00 37.11 158 VAL A N 1
ATOM 639 C CA . VAL A 1 158 ? -9.799 83.302 70.924 1.00 36.96 158 VAL A CA 1
ATOM 640 C C . VAL A 1 158 ? -9.021 82.271 70.110 1.00 33.95 158 VAL A C 1
ATOM 641 O O . VAL A 1 158 ? -9.244 82.123 68.913 1.00 34.39 158 VAL A O 1
ATOM 645 N N . PRO A 1 159 ? -8.079 81.563 70.746 1.00 32.96 159 PRO A N 1
ATOM 646 C CA . PRO A 1 159 ? -7.287 80.542 70.036 1.00 33.22 159 PRO A CA 1
ATOM 647 C C . PRO A 1 159 ? -8.225 79.441 69.507 1.00 34.42 159 PRO A C 1
ATOM 648 O O . PRO A 1 159 ? -9.237 79.132 70.136 1.00 33.90 159 PRO A O 1
ATOM 652 N N . ASN A 1 160 ? -7.894 78.860 68.359 1.00 36.85 160 ASN A N 1
ATOM 653 C CA . ASN A 1 160 ? -8.722 77.807 67.763 1.00 37.48 160 ASN A CA 1
ATOM 654 C C . ASN A 1 160 ? -8.925 76.619 68.700 1.00 37.89 160 ASN A C 1
ATOM 655 O O . ASN A 1 160 ? -10.009 76.045 68.756 1.00 37.03 160 ASN A O 1
ATOM 660 N N . SER A 1 161 ? -7.876 76.246 69.426 1.00 36.32 161 SER A N 1
ATOM 661 C CA . SER A 1 161 ? -7.965 75.125 70.341 1.00 38.17 161 SER A CA 1
ATOM 662 C C . SER A 1 161 ? -9.084 75.358 71.349 1.00 38.63 161 SER A C 1
ATOM 663 O O . SER A 1 161 ? -9.831 74.439 71.679 1.00 39.35 161 SER A O 1
ATOM 666 N N . VAL A 1 162 ? -9.217 76.588 71.835 1.00 39.01 162 VAL A N 1
ATOM 667 C CA . VAL A 1 162 ? -10.269 76.881 72.799 1.00 37.87 162 VAL A CA 1
ATOM 668 C C . VAL A 1 162 ? -11.635 76.759 72.134 1.00 38.91 162 VAL A C 1
ATOM 669 O O . VAL A 1 162 ? -12.571 76.191 72.705 1.00 38.09 162 VAL A O 1
ATOM 673 N N . VAL A 1 163 ? -11.757 77.281 70.919 1.00 38.65 163 VAL A N 1
ATOM 674 C CA . VAL A 1 163 ? -13.033 77.182 70.218 1.00 40.48 163 VAL A CA 1
ATOM 675 C C . VAL A 1 163 ? -13.397 75.718 69.915 1.00 39.94 163 VAL A C 1
ATOM 676 O O . VAL A 1 163 ? -14.522 75.290 70.161 1.00 40.35 163 VAL A O 1
ATOM 680 N N . ASN A 1 164 ? -12.449 74.955 69.381 1.00 38.87 164 ASN A N 1
ATOM 681 C CA . ASN A 1 164 ? -12.718 73.562 69.043 1.00 40.01 164 ASN A CA 1
ATOM 682 C C . ASN A 1 164 ? -13.045 72.724 70.268 1.00 40.67 164 ASN A C 1
ATOM 683 O O . ASN A 1 164 ? -13.889 71.834 70.214 1.00 41.16 164 ASN A O 1
ATOM 688 N N . LYS A 1 165 ? -12.382 73.029 71.372 1.00 41.49 165 LYS A N 1
ATOM 689 C CA . LYS A 1 165 ? -12.604 72.321 72.619 1.00 44.58 165 LYS A CA 1
ATOM 690 C C . LYS A 1 165 ? -14.031 72.572 73.091 1.00 46.16 165 LYS A C 1
ATOM 691 O O . LYS A 1 165 ? -14.718 71.659 73.557 1.00 46.86 165 LYS A O 1
ATOM 697 N N . ARG A 1 166 ? -14.482 73.813 72.962 1.00 46.69 166 ARG A N 1
ATOM 698 C CA . ARG A 1 166 ? -15.837 74.156 73.366 1.00 47.27 166 ARG A CA 1
ATOM 699 C C . ARG A 1 166 ? -16.836 73.374 72.505 1.00 47.49 166 ARG A C 1
ATOM 700 O O . ARG A 1 166 ? -17.819 72.834 73.011 1.00 47.24 166 ARG A O 1
ATOM 708 N N . LYS A 1 167 ? -16.576 73.306 71.204 1.00 46.66 167 LYS A N 1
ATOM 709 C CA . LYS A 1 167 ? -17.459 72.594 70.286 1.00 48.41 167 LYS A CA 1
ATOM 710 C C . LYS A 1 167 ? -17.537 71.089 70.562 1.00 48.23 167 LYS A C 1
ATOM 711 O O . LYS A 1 167 ? -18.585 70.471 70.378 1.00 47.71 167 LYS A O 1
ATOM 717 N N . VAL A 1 168 ? -16.431 70.507 71.011 1.00 47.24 168 VAL A N 1
ATOM 718 C CA . VAL A 1 168 ? -16.377 69.077 71.295 1.00 47.24 168 VAL A CA 1
ATOM 719 C C . VAL A 1 168 ? -16.854 68.676 72.689 1.00 47.45 168 VAL A C 1
ATOM 720 O O . VAL A 1 168 ? -17.653 67.754 72.830 1.00 48.53 168 VAL A O 1
ATOM 724 N N . PHE A 1 169 ? -16.363 69.362 73.715 1.00 47.42 169 PHE A N 1
ATOM 725 C CA . PHE A 1 169 ? -16.718 69.031 75.090 1.00 46.58 169 PHE A CA 1
ATOM 726 C C . PHE A 1 169 ? -17.792 69.916 75.709 1.00 48.63 169 PHE A C 1
ATOM 727 O O . PHE A 1 169 ? -18.074 69.814 76.905 1.00 46.62 169 PHE A O 1
ATOM 735 N N . ASN A 1 170 ? -18.390 70.780 74.896 1.00 51.45 170 ASN A N 1
ATOM 736 C CA . ASN A 1 170 ? -19.441 71.672 75.375 1.00 55.40 170 ASN A CA 1
ATOM 737 C C . ASN A 1 170 ? -20.439 71.936 74.263 1.00 56.28 170 ASN A C 1
ATOM 738 O O . ASN A 1 170 ? -20.962 73.040 74.134 1.00 56.85 170 ASN A O 1
ATOM 743 N N . ALA A 1 171 ? -20.701 70.905 73.468 1.00 58.22 171 ALA A N 1
ATOM 744 C CA . ALA A 1 171 ? -21.620 70.999 72.340 1.00 60.78 171 ALA A CA 1
ATOM 745 C C . ALA A 1 171 ? -22.950 71.671 72.671 1.00 62.74 171 ALA A C 1
ATOM 746 O O . ALA A 1 171 ? -23.548 72.317 71.811 1.00 62.92 171 ALA A O 1
ATOM 748 N N . GLU A 1 172 ? -23.412 71.525 73.910 1.00 65.51 172 GLU A N 1
ATOM 749 C CA . GLU A 1 172 ? -24.683 72.125 74.311 1.00 6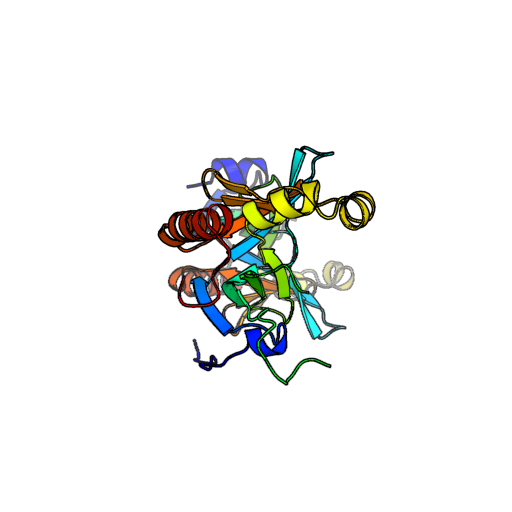8.55 172 GLU A CA 1
ATOM 750 C C . GLU A 1 172 ? -24.650 73.645 74.165 1.00 69.69 172 GLU A C 1
ATOM 751 O O . GLU A 1 172 ? -25.348 74.209 73.320 1.00 70.89 172 GLU A O 1
ATOM 757 N N . GLU A 1 173 ? -23.837 74.301 74.988 1.00 70.27 173 GLU A N 1
ATOM 758 C CA . GLU A 1 173 ? -23.710 75.756 74.957 1.00 71.13 173 GLU A CA 1
ATOM 759 C C . GLU A 1 173 ? -23.465 76.291 73.551 1.00 70.61 173 GLU A C 1
ATOM 760 O O . GLU A 1 173 ? -24.019 77.320 73.168 1.00 70.13 173 GLU A O 1
ATOM 766 N N . ASP A 1 174 ? -22.633 75.591 72.785 1.00 70.66 174 ASP A N 1
ATOM 767 C CA . ASP A 1 174 ? -22.334 76.016 71.422 1.00 70.77 174 ASP A CA 1
ATOM 768 C C . ASP A 1 174 ? -23.598 75.937 70.573 1.00 71.04 174 ASP A C 1
ATOM 769 O O . ASP A 1 174 ? -23.901 76.854 69.810 1.00 70.38 174 ASP A O 1
ATOM 774 N N . THR A 1 175 ? -24.328 74.833 70.703 1.00 71.27 175 THR A N 1
ATOM 775 C CA . THR A 1 175 ? -25.565 74.656 69.952 1.00 72.01 175 THR A CA 1
ATOM 776 C C . THR A 1 175 ? -26.441 75.882 70.194 1.00 71.16 175 THR A C 1
ATOM 777 O O . THR A 1 175 ? -27.073 76.401 69.275 1.00 70.81 175 THR A O 1
ATOM 781 N N . LEU A 1 176 ? -26.458 76.343 71.439 1.00 70.31 176 LEU A N 1
ATOM 782 C CA . LEU A 1 176 ? -27.230 77.518 71.813 1.00 70.03 176 LEU A CA 1
ATOM 783 C C . LEU A 1 176 ? -26.616 78.766 71.179 1.00 69.97 176 LEU A C 1
ATOM 784 O O . LEU A 1 176 ? -27.282 79.486 70.437 1.00 70.88 176 LEU A O 1
ATOM 789 N N . ASN A 1 177 ? -25.341 79.010 71.474 1.00 69.11 177 ASN A N 1
ATOM 790 C CA . ASN A 1 177 ? -24.619 80.168 70.946 1.00 67.71 177 ASN A CA 1
ATOM 791 C C . ASN A 1 177 ? -23.462 79.705 70.055 1.00 66.42 177 ASN A C 1
ATOM 792 O O . ASN A 1 177 ? -22.300 79.716 70.471 1.00 64.90 177 ASN A O 1
ATOM 797 N N . PRO A 1 178 ? -23.769 79.298 68.811 1.00 65.38 178 PRO A N 1
ATOM 798 C CA . PRO A 1 178 ? -22.776 78.819 67.841 1.00 64.20 178 PRO A CA 1
ATOM 799 C C . PRO A 1 178 ? -21.556 79.725 67.661 1.00 63.33 178 PRO A C 1
ATOM 800 O O . PRO A 1 178 ? -21.690 80.919 67.396 1.00 63.75 178 PRO A O 1
ATOM 804 N N . LEU A 1 179 ? -20.370 79.142 67.815 1.00 61.36 179 LEU A N 1
ATOM 805 C CA . LEU A 1 179 ? -19.114 79.870 67.650 1.00 58.93 179 LEU A CA 1
ATOM 806 C C . LEU A 1 179 ? -18.264 79.164 66.602 1.00 57.78 179 LEU A C 1
ATOM 807 O O . LEU A 1 179 ? -18.258 77.934 66.520 1.00 57.76 179 LEU A O 1
ATOM 812 N N . GLU A 1 180 ? -17.558 79.950 65.797 1.00 56.00 180 GLU A N 1
ATOM 813 C CA . GLU A 1 180 ? -16.687 79.414 64.759 1.00 54.37 180 GLU A CA 1
ATOM 814 C C . GLU A 1 180 ? -15.285 79.942 65.032 1.00 51.66 180 GLU A C 1
ATOM 815 O O . GLU A 1 180 ? -15.126 80.970 65.694 1.00 51.69 180 GLU A O 1
ATOM 821 N N . CYS A 1 181 ? -14.273 79.241 64.534 1.00 48.03 181 CYS A N 1
ATOM 822 C CA . CYS A 1 181 ? -12.891 79.666 64.718 1.00 46.44 181 CYS A CA 1
ATOM 823 C C . CYS A 1 181 ? -12.612 80.988 64.002 1.00 45.53 181 CYS A C 1
ATOM 824 O O . CYS A 1 181 ? -13.011 81.179 62.851 1.00 44.75 181 CYS A O 1
ATOM 827 N N . MET A 1 182 ? -11.922 81.894 64.686 1.00 43.06 182 MET A N 1
ATOM 828 C CA . MET A 1 182 ? -11.574 83.180 64.099 1.00 42.21 182 MET A CA 1
ATOM 829 C C . MET A 1 182 ? -10.542 82.957 62.998 1.00 40.74 182 MET A C 1
ATOM 830 O O . MET A 1 182 ? -9.950 81.885 62.902 1.00 42.08 182 MET A O 1
ATOM 835 N N . GLY A 1 183 ? -10.335 83.961 62.159 1.00 40.75 183 GLY A N 1
ATOM 836 C CA . GLY A 1 183 ? -9.356 83.822 61.096 1.00 39.12 183 GLY A CA 1
ATOM 837 C C . GLY A 1 183 ? -8.676 85.134 60.759 1.00 39.38 183 GLY A C 1
ATOM 838 O O . GLY A 1 183 ? -9.183 86.207 61.094 1.00 40.03 183 GLY A O 1
ATOM 839 N N . VAL A 1 184 ? -7.518 85.051 60.113 1.00 38.56 184 VAL A N 1
ATOM 840 C CA . VAL A 1 184 ? -6.789 86.239 59.711 1.00 40.81 184 VAL A CA 1
ATOM 841 C C . VAL A 1 184 ? -6.128 86.010 58.380 1.00 41.77 184 VAL A C 1
ATOM 842 O O . VAL A 1 184 ? -5.674 84.912 58.090 1.00 42.77 184 VAL A O 1
ATOM 846 N N . GLU A 1 185 ? -6.083 87.062 57.577 1.00 43.18 185 GLU A N 1
ATOM 847 C CA . GLU A 1 185 ? -5.463 87.019 56.264 1.00 46.56 185 GLU A CA 1
ATOM 848 C C . GLU A 1 185 ? -5.040 88.434 55.877 1.00 47.82 185 GLU A C 1
ATOM 849 O O . GLU A 1 185 ? -5.540 89.427 56.421 1.00 47.66 185 GLU A O 1
ATOM 855 N N . VAL A 1 186 ? -4.105 88.515 54.946 1.00 49.66 186 VAL A N 1
ATOM 856 C CA . VAL A 1 186 ? -3.623 89.791 54.463 1.00 51.27 186 VAL A CA 1
ATOM 857 C C . VAL A 1 186 ? -4.041 89.891 53.010 1.00 53.90 186 VAL A C 1
ATOM 858 O O . VAL A 1 186 ? -3.606 89.096 52.177 1.00 54.85 186 VAL A O 1
ATOM 862 N N . LYS A 1 187 ? -4.918 90.846 52.719 1.00 55.41 187 LYS A N 1
ATOM 863 C CA . LYS A 1 187 ? -5.388 91.072 51.361 1.00 58.28 187 LYS A CA 1
ATOM 864 C C . LYS A 1 187 ? -5.168 92.547 51.049 1.00 59.35 187 LYS A C 1
ATOM 865 O O . LYS A 1 187 ? -5.650 93.426 51.771 1.00 58.31 187 LYS A O 1
ATOM 871 N N . ASP A 1 188 ? -4.430 92.814 49.978 1.00 60.80 188 ASP A N 1
ATOM 872 C CA . ASP A 1 188 ? -4.116 94.183 49.598 1.00 62.50 188 ASP A CA 1
ATOM 873 C C . ASP A 1 188 ? -3.199 94.747 50.680 1.00 61.96 188 ASP A C 1
ATOM 874 O O . ASP A 1 188 ? -2.121 94.209 50.930 1.00 63.37 188 ASP A O 1
ATOM 879 N N . GLU A 1 189 ? -3.638 95.816 51.330 1.00 60.51 189 GLU A N 1
ATOM 880 C CA . GLU A 1 189 ? -2.848 96.446 52.380 1.00 58.71 189 GLU A CA 1
ATOM 881 C C . GLU A 1 189 ? -3.498 96.184 53.738 1.00 54.76 189 GLU A C 1
ATOM 882 O O . GLU A 1 189 ? -2.984 96.608 54.769 1.00 54.13 189 GLU A O 1
ATOM 888 N N . LEU A 1 190 ? -4.620 95.474 53.728 1.00 50.27 190 LEU A N 1
ATOM 889 C CA . LEU A 1 190 ? -5.369 95.191 54.947 1.00 47.22 190 LEU A CA 1
ATOM 890 C C . LEU A 1 190 ? -5.119 93.865 55.670 1.00 45.76 190 LEU A C 1
ATOM 891 O O . LEU A 1 190 ? -4.986 92.810 55.047 1.00 44.28 190 LEU A O 1
ATOM 896 N N . VAL A 1 191 ? -5.063 93.930 56.997 1.00 42.96 191 VAL A N 1
ATOM 897 C CA . VAL A 1 191 ? -4.934 92.726 57.803 1.00 41.05 191 VAL A CA 1
ATOM 898 C C . VAL A 1 191 ? -6.411 92.451 58.078 1.00 41.16 191 VAL A C 1
ATOM 899 O O . VAL A 1 191 ? -7.070 93.222 58.765 1.00 41.24 191 VAL A O 1
ATOM 903 N N . ILE A 1 192 ? -6.931 91.368 57.511 1.00 39.99 192 ILE A N 1
ATOM 904 C CA . ILE A 1 192 ? -8.338 91.024 57.643 1.00 39.32 192 ILE A CA 1
ATOM 905 C C . ILE A 1 192 ? -8.597 89.989 58.728 1.00 39.74 192 ILE A C 1
ATOM 906 O O . ILE A 1 192 ? -7.979 88.933 58.754 1.00 41.03 192 ILE A O 1
ATOM 911 N N . ILE A 1 193 ? -9.531 90.298 59.618 1.00 39.35 193 ILE A N 1
ATOM 912 C CA . ILE A 1 193 ? -9.844 89.415 60.731 1.00 39.42 193 ILE A CA 1
ATOM 913 C C . ILE A 1 193 ? -11.315 89.044 60.806 1.00 40.02 193 ILE A C 1
ATOM 914 O O . ILE A 1 193 ? -12.185 89.911 60.740 1.00 40.32 193 ILE A O 1
ATOM 919 N N . LYS A 1 194 ? -11.586 87.748 60.949 1.00 41.19 194 LYS A N 1
ATOM 920 C CA . LYS A 1 194 ? -12.956 87.251 61.083 1.00 41.17 194 LYS A CA 1
ATOM 921 C C . LYS A 1 194 ? -13.119 86.866 62.550 1.00 41.62 194 LYS A C 1
ATOM 922 O O . LYS A 1 194 ? -12.257 86.190 63.112 1.00 42.09 194 LYS A O 1
ATOM 928 N N . ASN A 1 195 ? -14.202 87.299 63.185 1.00 42.21 195 ASN A N 1
ATOM 929 C CA . ASN A 1 195 ? -14.395 86.969 64.588 1.00 44.55 195 ASN A CA 1
ATOM 930 C C . ASN A 1 195 ? -15.245 85.710 64.793 1.00 46.36 195 ASN A C 1
ATOM 931 O O . ASN A 1 195 ? -15.615 85.036 63.831 1.00 45.50 195 ASN A O 1
ATOM 936 N N . LEU A 1 196 ? -15.543 85.396 66.050 1.00 48.06 196 LEU A N 1
ATOM 937 C CA . LEU A 1 196 ? -16.325 84.210 66.391 1.00 51.59 196 LEU A CA 1
ATOM 938 C C . LEU A 1 196 ? -17.708 84.150 65.756 1.00 53.71 196 LEU A C 1
ATOM 939 O O . LEU A 1 196 ? -18.304 83.075 65.652 1.00 55.61 196 LEU A O 1
ATOM 944 N N . LYS A 1 197 ? -18.217 85.302 65.336 1.00 55.93 197 LYS A N 1
ATOM 945 C CA . LYS A 1 197 ? -19.545 85.379 64.743 1.00 56.01 197 LYS A CA 1
ATOM 946 C C . LYS A 1 197 ? -19.501 85.638 63.242 1.00 55.26 197 LYS A C 1
ATOM 947 O O . LYS A 1 197 ? -20.479 86.075 62.643 1.00 55.58 197 LYS A O 1
ATOM 953 N N . HIS A 1 198 ? -18.356 85.353 62.644 1.00 54.19 198 HIS A N 1
ATOM 954 C CA . HIS A 1 198 ? -18.143 85.543 61.220 1.00 54.04 198 HIS A CA 1
ATOM 955 C C . HIS A 1 198 ? -18.312 86.979 60.714 1.00 52.54 198 HIS A C 1
ATOM 956 O O . HIS A 1 198 ? -18.690 87.196 59.561 1.00 52.67 198 HIS A O 1
ATOM 963 N N . GLU A 1 199 ? -18.061 87.959 61.576 1.00 49.70 199 GLU A N 1
ATOM 964 C CA . GLU A 1 199 ? -18.114 89.351 61.144 1.00 47.36 199 GLU A CA 1
ATOM 965 C C . GLU A 1 199 ? -16.677 89.559 60.682 1.00 44.36 199 GLU A C 1
ATOM 966 O O . GLU A 1 199 ? -15.760 88.999 61.277 1.00 42.00 199 GLU A O 1
ATOM 972 N N . VAL A 1 200 ? -16.470 90.340 59.630 1.00 41.39 200 VAL A N 1
ATOM 973 C CA . VAL A 1 200 ? -15.120 90.562 59.138 1.00 41.77 200 VAL A CA 1
ATOM 974 C C . VAL A 1 200 ? -14.663 92.020 59.223 1.00 40.78 200 VAL A C 1
ATOM 975 O O . VAL A 1 200 ? -15.335 92.930 58.731 1.00 41.35 200 VAL A O 1
ATOM 979 N N . TYR A 1 201 ? -13.513 92.229 59.853 1.00 37.96 201 TYR A N 1
ATOM 980 C CA . TYR A 1 201 ? -12.950 93.560 59.995 1.00 37.35 201 TYR A CA 1
ATOM 981 C C . TYR A 1 201 ? -11.662 93.673 59.192 1.00 37.92 201 TYR A C 1
ATOM 982 O O . TYR A 1 201 ? -10.965 92.676 58.956 1.00 37.14 201 TYR A O 1
ATOM 991 N N . GLY A 1 202 ? -11.359 94.897 58.771 1.00 37.40 202 GLY A N 1
ATOM 992 C CA . GLY A 1 202 ? -10.148 95.157 58.014 1.00 37.90 202 GLY A CA 1
ATOM 993 C C . GLY A 1 202 ? -9.347 96.239 58.720 1.00 38.41 202 GLY A C 1
ATOM 994 O O . GLY A 1 202 ? -9.894 97.270 59.118 1.00 39.28 202 GLY A O 1
ATOM 995 N N . ILE A 1 203 ? -8.051 96.015 58.885 1.00 37.40 203 ILE A N 1
ATOM 996 C CA . ILE A 1 203 ? -7.223 96.996 59.557 1.00 38.47 203 ILE A CA 1
ATOM 997 C C . ILE A 1 203 ? -6.084 97.474 58.674 1.00 40.03 203 ILE A C 1
ATOM 998 O O . ILE A 1 203 ? -5.268 96.677 58.204 1.00 41.10 203 ILE A O 1
ATOM 1003 N N . TRP A 1 204 ? -6.032 98.780 58.444 1.00 40.92 204 TRP A N 1
ATOM 1004 C CA . TRP A 1 204 ? -4.965 99.342 57.635 1.00 42.04 204 TRP A CA 1
ATOM 1005 C C . TRP A 1 204 ? -3.867 99.824 58.564 1.00 43.41 204 TRP A C 1
ATOM 1006 O O . TRP A 1 204 ? -4.119 100.563 59.517 1.00 43.33 204 TRP A O 1
ATOM 1017 N N . ILE A 1 205 ? -2.647 99.396 58.278 1.00 46.49 205 ILE A N 1
ATOM 1018 C CA . ILE A 1 205 ? -1.489 99.763 59.078 1.00 50.56 205 ILE A CA 1
ATOM 1019 C C . ILE A 1 205 ? -0.448 100.384 58.143 1.00 52.67 205 ILE A C 1
ATOM 1020 O O . ILE A 1 205 ? -0.161 99.829 57.088 1.00 52.57 205 ILE A O 1
ATOM 1025 N N . HIS A 1 206 ? 0.107 101.535 58.510 1.00 56.84 206 HIS A N 1
ATOM 1026 C CA . HIS A 1 206 ? 1.103 102.153 57.640 1.00 61.57 206 HIS A CA 1
ATOM 1027 C C . HIS A 1 206 ? 2.402 101.369 57.622 1.00 62.46 206 HIS A C 1
ATOM 1028 O O . HIS A 1 206 ? 2.758 100.769 56.604 1.00 63.34 206 HIS A O 1
ATOM 1035 N N . THR A 1 207 ? 3.122 101.402 58.743 1.00 62.71 207 THR A N 1
ATOM 1036 C CA . THR A 1 207 ? 4.389 100.686 58.853 1.00 63.13 207 THR A CA 1
ATOM 1037 C C . THR A 1 207 ? 4.178 99.311 58.231 1.00 62.91 207 THR A C 1
ATOM 1038 O O . THR A 1 207 ? 3.568 98.437 58.848 1.00 63.30 207 THR A O 1
ATOM 1042 N N . VAL A 1 208 ? 4.666 99.130 57.008 1.00 62.23 208 VAL A N 1
ATOM 1043 C CA . VAL A 1 208 ? 4.506 97.864 56.294 1.00 63.16 208 VAL A CA 1
ATOM 1044 C C . VAL A 1 208 ? 5.137 96.675 57.015 1.00 63.01 208 VAL A C 1
ATOM 1045 O O . VAL A 1 208 ? 4.731 95.528 56.808 1.00 62.97 208 VAL A O 1
ATOM 1049 N N . SER A 1 209 ? 6.134 96.944 57.853 1.00 61.66 209 SER A N 1
ATOM 1050 C CA . SER A 1 209 ? 6.794 95.875 58.593 1.00 61.07 209 SER A CA 1
ATOM 1051 C C . SER A 1 209 ? 5.864 95.404 59.703 1.00 59.90 209 SER A C 1
ATOM 1052 O O . SER A 1 209 ? 5.790 94.211 60.003 1.00 59.49 209 SER A O 1
ATOM 1055 N N . ASP A 1 210 ? 5.152 96.358 60.298 1.00 58.76 210 ASP A N 1
ATOM 1056 C CA . ASP A 1 210 ? 4.201 96.086 61.369 1.00 57.79 210 ASP A CA 1
ATOM 1057 C C . ASP A 1 210 ? 3.043 95.250 60.843 1.00 56.33 210 ASP A C 1
ATOM 1058 O O . ASP A 1 210 ? 2.484 94.418 61.559 1.00 55.34 210 ASP A O 1
ATOM 1063 N N . ARG A 1 211 ? 2.687 95.482 59.586 1.00 54.06 211 ARG A N 1
ATOM 1064 C CA . ARG A 1 211 ? 1.587 94.769 58.964 1.00 53.96 211 ARG A CA 1
ATOM 1065 C C . ARG A 1 211 ? 1.846 93.272 58.960 1.00 53.07 211 ARG A C 1
ATOM 1066 O O . ARG A 1 211 ? 0.959 92.474 59.265 1.00 53.49 211 ARG A O 1
ATOM 1074 N N . GLN A 1 212 ? 3.069 92.893 58.619 1.00 52.75 212 GLN A N 1
ATOM 1075 C CA . GLN A 1 212 ? 3.431 91.489 58.570 1.00 52.25 212 GLN A CA 1
ATOM 1076 C C . GLN A 1 212 ? 3.584 90.937 59.979 1.00 50.46 212 GLN A C 1
ATOM 1077 O O . GLN A 1 212 ? 3.203 89.797 60.252 1.00 51.20 212 GLN A O 1
ATOM 1083 N N . ASN A 1 213 ? 4.142 91.742 60.875 1.00 47.71 213 ASN A N 1
ATOM 1084 C CA . ASN A 1 213 ? 4.323 91.298 62.250 1.00 47.19 213 ASN A CA 1
ATOM 1085 C C . ASN A 1 213 ? 2.986 91.032 62.943 1.00 44.52 213 ASN A C 1
ATOM 1086 O O . ASN A 1 213 ? 2.845 90.037 63.650 1.00 44.79 213 ASN A O 1
ATOM 1091 N N . ILE A 1 214 ? 2.009 91.911 62.737 1.00 41.28 214 ILE A N 1
ATOM 1092 C CA . ILE A 1 214 ? 0.709 91.737 63.363 1.00 40.58 214 ILE A CA 1
ATOM 1093 C C . ILE A 1 214 ? 0.012 90.508 62.780 1.00 39.68 214 ILE A C 1
ATOM 1094 O O . ILE A 1 214 ? -0.678 89.783 63.489 1.00 39.76 214 ILE A O 1
ATOM 1099 N N . TYR A 1 215 ? 0.209 90.277 61.487 1.00 39.74 215 TYR A N 1
ATOM 1100 C CA . TYR A 1 215 ? -0.383 89.129 60.822 1.00 39.81 215 TYR A CA 1
ATOM 1101 C C . TYR A 1 215 ? 0.179 87.830 61.396 1.00 38.90 215 TYR A C 1
ATOM 1102 O O . TYR A 1 215 ? -0.568 86.907 61.703 1.00 38.37 215 TYR A O 1
ATOM 1111 N N . GLU A 1 216 ? 1.497 87.760 61.528 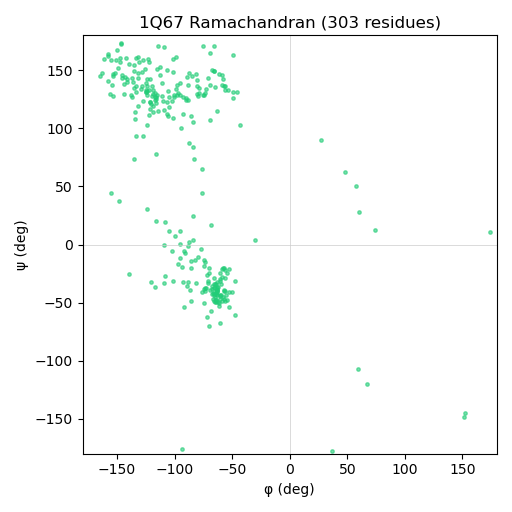1.00 39.12 216 GLU A N 1
ATOM 1112 C CA . GLU A 1 216 ? 2.141 86.565 62.066 1.00 40.12 216 GLU A CA 1
ATOM 1113 C C . GLU A 1 216 ? 1.797 86.366 63.539 1.00 38.77 216 GLU A C 1
ATOM 1114 O O . GLU A 1 216 ? 1.608 85.233 63.990 1.00 38.00 216 GLU A O 1
ATOM 1120 N N . LEU A 1 217 ? 1.722 87.464 64.291 1.00 36.15 217 LEU A N 1
ATOM 1121 C CA . LEU A 1 217 ? 1.389 87.368 65.702 1.00 34.63 217 LEU A CA 1
ATOM 1122 C C . LEU A 1 217 ? -0.036 86.824 65.883 1.00 33.70 217 LEU A C 1
ATOM 1123 O O . LEU A 1 217 ? -0.253 85.893 66.641 1.00 34.07 217 LEU A O 1
ATOM 1128 N N . ILE A 1 218 ? -1.003 87.392 65.173 1.00 34.13 218 ILE A N 1
ATOM 1129 C CA . ILE A 1 218 ? -2.376 86.931 65.304 1.00 35.10 218 ILE A CA 1
ATOM 1130 C C . ILE A 1 218 ? -2.512 85.481 64.852 1.00 36.31 218 ILE A C 1
ATOM 1131 O O . ILE A 1 218 ? -3.245 84.700 65.462 1.00 37.06 218 ILE A O 1
ATOM 1136 N N . LYS A 1 219 ? -1.799 85.120 63.791 1.00 37.55 219 LYS A N 1
ATOM 1137 C CA . LYS A 1 219 ? -1.837 83.752 63.297 1.00 38.99 219 LYS A CA 1
ATOM 1138 C C . LYS A 1 219 ? -1.318 82.849 64.401 1.00 37.90 219 LYS A C 1
ATOM 1139 O O . LYS A 1 219 ? -1.950 81.856 64.750 1.00 37.99 219 LYS A O 1
ATOM 1145 N N . TYR A 1 220 ? -0.161 83.204 64.952 1.00 36.14 220 TYR A N 1
ATOM 1146 C CA . TYR A 1 220 ? 0.432 82.427 66.033 1.00 36.07 220 TYR A CA 1
ATOM 1147 C C . TYR A 1 220 ? -0.551 82.309 67.207 1.00 36.60 220 TYR A C 1
ATOM 1148 O O . TYR A 1 220 ? -0.789 81.217 67.718 1.00 36.34 220 TYR A O 1
ATOM 1157 N N . LEU A 1 221 ? -1.139 83.424 67.630 1.00 36.76 221 LEU A N 1
ATOM 1158 C CA . LEU A 1 221 ? -2.083 83.377 68.748 1.00 36.29 221 LEU A CA 1
ATOM 1159 C C . LEU A 1 221 ? -3.297 82.485 68.458 1.00 35.51 221 LEU A C 1
ATOM 1160 O O . LEU A 1 221 ? -3.853 81.872 69.364 1.00 33.99 221 LEU A O 1
ATOM 1165 N N . LEU A 1 222 ? -3.701 82.402 67.199 1.00 36.45 222 LEU A N 1
ATOM 1166 C CA . LEU A 1 222 ? -4.841 81.567 66.839 1.00 38.59 222 LEU A CA 1
ATOM 1167 C C . LEU A 1 222 ? -4.501 80.076 66.672 1.00 40.38 222 LEU A C 1
ATOM 1168 O O . LEU A 1 222 ? -5.327 79.224 66.985 1.00 40.30 222 LEU A O 1
ATOM 1173 N N . GLU A 1 223 ? -3.290 79.773 66.201 1.00 42.02 223 GLU A N 1
ATOM 1174 C CA . GLU A 1 223 ? -2.861 78.392 65.942 1.00 45.92 223 GLU A CA 1
ATOM 1175 C C . GLU A 1 223 ? -2.283 77.614 67.118 1.00 47.13 223 GLU A C 1
ATOM 1176 O O . GLU A 1 223 ? -2.145 76.399 67.039 1.00 48.72 223 GLU A O 1
ATOM 1182 N N . ASN A 1 224 ? -1.931 78.297 68.198 1.00 48.94 224 ASN A N 1
ATOM 1183 C CA . ASN A 1 224 ? -1.330 77.625 69.341 1.00 50.55 224 ASN A CA 1
ATOM 1184 C C . ASN A 1 224 ? -2.206 77.524 70.578 1.00 52.44 224 ASN A C 1
ATOM 1185 O O . ASN A 1 224 ? -3.271 78.131 70.652 1.00 51.92 224 ASN A O 1
ATOM 1190 N N . GLU A 1 225 ? -1.738 76.731 71.542 1.00 55.00 225 GLU A N 1
ATOM 1191 C CA . GLU A 1 225 ? -2.420 76.558 72.817 1.00 58.62 225 GLU A CA 1
ATOM 1192 C C . GLU A 1 225 ? -2.233 77.884 73.549 1.00 60.10 225 GLU A C 1
ATOM 1193 O O . GLU A 1 225 ? -1.176 78.504 73.460 1.00 60.62 225 GLU A O 1
ATOM 1199 N N . PRO A 1 226 ? -3.255 78.325 74.290 1.00 61.57 226 PRO A N 1
ATOM 1200 C CA . PRO A 1 226 ? -3.289 79.571 75.062 1.00 63.97 226 PRO A CA 1
ATOM 1201 C C . PRO A 1 226 ? -2.139 79.934 76.008 1.00 67.12 226 PRO A C 1
ATOM 1202 O O . PRO A 1 226 ? -1.322 79.096 76.400 1.00 66.92 226 PRO A O 1
ATOM 1206 N N . LYS A 1 227 ? -2.130 81.226 76.348 1.00 70.67 227 LYS A N 1
ATOM 1207 C CA . LYS A 1 227 ? -1.219 81.905 77.276 1.00 72.97 227 LYS A CA 1
ATOM 1208 C C . LYS A 1 227 ? 0.268 81.549 77.384 1.00 75.26 227 LYS A C 1
ATOM 1209 O O . LYS A 1 227 ? 0.799 80.706 76.656 1.00 75.25 227 LYS A O 1
ATOM 1215 N N . ASP A 1 228 ? 0.912 82.255 78.316 1.00 76.62 228 ASP A N 1
ATOM 1216 C CA . ASP A 1 228 ? 2.323 82.135 78.676 1.00 77.90 228 ASP A CA 1
ATOM 1217 C C . ASP A 1 228 ? 2.682 83.327 79.569 1.00 78.69 228 ASP A C 1
ATOM 1218 O O . ASP A 1 228 ? 1.752 84.083 79.923 1.00 78.82 228 ASP A O 1
ATOM 1223 N N . PHE B 1 17 ? 2.931 91.715 48.945 1.00 65.88 17 PHE B N 1
ATOM 1224 C CA . PHE B 1 17 ? 2.492 93.003 48.333 1.00 66.26 17 PHE B CA 1
ATOM 1225 C C . PHE B 1 17 ? 2.542 92.916 46.809 1.00 64.96 17 PHE B C 1
ATOM 1226 O O . PHE B 1 17 ? 3.430 92.274 46.241 1.00 66.23 17 PHE B O 1
ATOM 1234 N N . TYR B 1 18 ? 1.587 93.568 46.154 1.00 62.12 18 TYR B N 1
ATOM 1235 C CA . TYR B 1 18 ? 1.513 93.562 44.699 1.00 59.93 18 TYR B CA 1
ATOM 1236 C C . TYR B 1 18 ? 1.245 94.955 44.144 1.00 57.69 18 TYR B C 1
ATOM 1237 O O . TYR B 1 18 ? 0.392 95.678 44.653 1.00 57.90 18 TYR B O 1
ATOM 1246 N N . ARG B 1 19 ? 1.982 95.329 43.103 1.00 55.10 19 ARG B N 1
ATOM 1247 C CA . ARG B 1 19 ? 1.801 96.629 42.469 1.00 53.71 19 ARG B CA 1
ATOM 1248 C C . ARG B 1 19 ? 0.447 96.634 41.759 1.00 50.62 19 ARG B C 1
ATOM 1249 O O . ARG B 1 19 ? 0.083 95.655 41.106 1.00 50.45 19 ARG B O 1
ATOM 1257 N N . LYS B 1 20 ? -0.290 97.730 41.883 1.00 47.05 20 LYS B N 1
ATOM 1258 C CA . LYS B 1 20 ? -1.590 97.861 41.230 1.00 45.25 20 LYS B CA 1
ATOM 1259 C C . LYS B 1 20 ? -1.800 99.256 40.647 1.00 44.04 20 LYS B C 1
ATOM 1260 O O . LYS B 1 20 ? -2.566 99.437 39.698 1.00 42.66 20 LYS B O 1
ATOM 1266 N N . ALA B 1 21 ? -1.109 100.238 41.213 1.00 43.40 21 ALA B N 1
ATOM 1267 C CA . ALA B 1 21 ? -1.259 101.623 40.781 1.00 42.78 21 ALA B CA 1
ATOM 1268 C C . ALA B 1 21 ? -0.751 101.948 39.382 1.00 43.18 21 ALA B C 1
ATOM 1269 O O . ALA B 1 21 ? 0.185 101.330 38.874 1.00 41.72 21 ALA B O 1
ATOM 1271 N N . LEU B 1 22 ? -1.404 102.931 38.773 1.00 43.67 22 LEU B N 1
ATOM 1272 C CA . LEU B 1 22 ? -1.055 103.433 37.454 1.00 44.99 22 LEU B CA 1
ATOM 1273 C C . LEU B 1 22 ? -0.857 104.934 37.601 1.00 45.74 22 LEU B C 1
ATOM 1274 O O . LEU B 1 22 ? -1.471 105.571 38.462 1.00 44.87 22 LEU B O 1
ATOM 1279 N N . ASN B 1 23 ? -0.002 105.487 36.755 1.00 46.21 23 ASN B N 1
ATOM 1280 C CA . ASN B 1 23 ? 0.240 106.918 36.729 1.00 46.57 23 ASN B CA 1
ATOM 1281 C C . ASN B 1 23 ? -0.919 107.386 35.849 1.00 44.33 23 ASN B C 1
ATOM 1282 O O . ASN B 1 23 ? -0.900 107.187 34.639 1.00 45.63 23 ASN B O 1
ATOM 1287 N N . PHE B 1 24 ? -1.928 108.001 36.450 1.00 42.31 24 PHE B N 1
ATOM 1288 C CA . PHE B 1 24 ? -3.100 108.421 35.693 1.00 39.66 24 PHE B CA 1
ATOM 1289 C C . PHE B 1 24 ? -3.747 109.678 36.277 1.00 37.92 24 PHE B C 1
ATOM 1290 O O . PHE B 1 24 ? -3.640 109.934 37.471 1.00 39.60 24 PHE B O 1
ATOM 1298 N N . ASN B 1 25 ? -4.410 110.465 35.431 1.00 37.10 25 ASN B N 1
ATOM 1299 C CA . ASN B 1 25 ? -5.085 111.674 35.903 1.00 35.94 25 ASN B CA 1
ATOM 1300 C C . ASN B 1 25 ? -6.450 111.298 36.460 1.00 34.29 25 ASN B C 1
ATOM 1301 O O . ASN B 1 25 ? -7.477 111.548 35.839 1.00 34.74 25 ASN B O 1
ATOM 1306 N N . VAL B 1 26 ? -6.445 110.683 37.637 1.00 35.51 26 VAL B N 1
ATOM 1307 C CA . VAL B 1 26 ? -7.672 110.255 38.302 1.00 35.84 26 VAL B CA 1
ATOM 1308 C C . VAL B 1 26 ? -8.497 111.425 38.847 1.00 36.27 26 VAL B C 1
ATOM 1309 O O . VAL B 1 26 ? -9.730 111.358 38.880 1.00 36.38 26 VAL B O 1
ATOM 1313 N N . ILE B 1 27 ? -7.828 112.493 39.285 1.00 34.50 27 ILE B N 1
ATOM 1314 C CA . ILE B 1 27 ? -8.549 113.650 39.813 1.00 35.00 27 ILE B CA 1
ATOM 1315 C C . ILE B 1 27 ? -9.443 114.200 38.716 1.00 34.65 27 ILE B C 1
ATOM 1316 O O . ILE B 1 27 ? -10.611 114.532 38.942 1.00 33.99 27 ILE B O 1
ATOM 1321 N N . GLY B 1 28 ? -8.873 114.279 37.522 1.00 36.67 28 GLY B N 1
ATOM 1322 C CA . GLY B 1 28 ? -9.593 114.790 36.373 1.00 38.33 28 GLY B CA 1
ATOM 1323 C C . GLY B 1 28 ? -10.932 114.137 36.102 1.00 39.39 28 GLY B C 1
ATOM 1324 O O . GLY B 1 28 ? -11.776 114.728 35.430 1.00 40.92 28 GLY B O 1
ATOM 1325 N N . ARG B 1 29 ? -11.144 112.928 36.609 1.00 39.61 29 ARG B N 1
ATOM 1326 C CA . ARG B 1 29 ? -12.419 112.267 36.388 1.00 41.30 29 ARG B CA 1
ATOM 1327 C C . ARG B 1 29 ? -13.482 112.724 37.372 1.00 42.43 29 ARG B C 1
ATOM 1328 O O . ARG B 1 29 ? -14.671 112.461 37.181 1.00 43.43 29 ARG B O 1
ATOM 1336 N N . TYR B 1 30 ? -13.061 113.407 38.428 1.00 41.52 30 TYR B N 1
ATOM 1337 C CA . TYR B 1 30 ? -14.017 113.903 39.407 1.00 41.87 30 TYR B CA 1
ATOM 1338 C C . TYR B 1 30 ? -14.131 115.419 39.304 1.00 40.76 30 TYR B C 1
ATOM 1339 O O . TYR B 1 30 ? -15.198 115.970 39.530 1.00 41.69 30 TYR B O 1
ATOM 1348 N N . ASP B 1 31 ? -13.031 116.082 38.952 1.00 39.37 31 ASP B N 1
ATOM 1349 C CA . ASP B 1 31 ? -13.012 117.538 38.782 1.00 39.06 31 ASP B CA 1
ATOM 1350 C C . ASP B 1 31 ? -12.282 117.812 37.474 1.00 38.50 31 ASP B C 1
ATOM 1351 O O . ASP B 1 31 ? -11.059 117.922 37.443 1.00 38.45 31 ASP B O 1
ATOM 1356 N N . PRO B 1 32 ? -13.037 117.929 36.371 1.00 40.15 32 PRO B N 1
ATOM 1357 C CA . PRO B 1 32 ? -12.496 118.182 35.032 1.00 42.00 32 PRO B CA 1
ATOM 1358 C C . PRO B 1 32 ? -11.597 119.407 34.929 1.00 43.11 32 PRO B C 1
ATOM 1359 O O . PRO B 1 32 ? -10.743 119.476 34.051 1.00 44.59 32 PRO B O 1
ATOM 1363 N N . LYS B 1 33 ? -11.777 120.364 35.833 1.00 44.66 33 LYS B N 1
ATOM 1364 C CA . LYS B 1 33 ? -10.977 121.585 35.809 1.00 46.03 33 LYS B CA 1
ATOM 1365 C C . LYS B 1 33 ? -9.502 121.459 36.185 1.00 44.53 33 LYS B C 1
ATOM 1366 O O . LYS B 1 33 ? -8.719 122.336 35.835 1.00 46.12 33 LYS B O 1
ATOM 1372 N N . ILE B 1 34 ? -9.104 120.398 36.886 1.00 41.95 34 ILE B N 1
ATOM 1373 C CA . ILE B 1 34 ? -7.701 120.297 37.266 1.00 39.36 34 ILE B CA 1
ATOM 1374 C C . ILE B 1 34 ? -6.805 120.618 36.080 1.00 39.57 34 ILE B C 1
ATOM 1375 O O . ILE B 1 34 ? -6.994 120.098 34.983 1.00 39.14 34 ILE B O 1
ATOM 1380 N N . LYS B 1 35 ? -5.827 121.486 36.312 1.00 39.99 35 LYS B N 1
ATOM 1381 C CA . LYS B 1 35 ? -4.901 121.899 35.267 1.00 39.83 35 LYS B CA 1
ATOM 1382 C C . LYS B 1 35 ? -3.469 121.568 35.644 1.00 38.35 35 LYS B C 1
ATOM 1383 O O . LYS B 1 35 ? -2.646 121.281 34.784 1.00 40.22 35 LYS B O 1
ATOM 1389 N N . GLN B 1 36 ? -3.172 121.616 36.935 1.00 38.75 36 GLN B N 1
ATOM 1390 C CA . GLN B 1 36 ? -1.831 121.315 37.407 1.00 38.93 36 GLN B CA 1
ATOM 1391 C C . GLN B 1 36 ? -1.855 120.799 38.846 1.00 38.58 36 GLN B C 1
ATOM 1392 O O . GLN B 1 36 ? -2.448 121.415 39.730 1.00 37.84 36 GLN B O 1
ATOM 1398 N N . LEU B 1 37 ? -1.216 119.655 39.070 1.00 37.57 37 LEU B N 1
ATOM 1399 C CA . LEU B 1 37 ? -1.143 119.067 40.403 1.00 36.98 37 LEU B CA 1
ATOM 1400 C C . LEU B 1 37 ? -0.060 119.844 41.147 1.00 35.37 37 LEU B C 1
ATOM 1401 O O . LEU B 1 37 ? 1.039 120.014 40.634 1.00 35.71 37 LEU B O 1
ATOM 1406 N N . LEU B 1 38 ? -0.358 120.308 42.355 1.00 35.36 38 LEU B N 1
ATOM 1407 C CA . LEU B 1 38 ? 0.624 121.093 43.102 1.00 36.77 38 LEU B CA 1
ATOM 1408 C C . LEU B 1 38 ? 1.224 120.352 44.280 1.00 36.90 38 LEU B C 1
ATOM 1409 O O . LEU B 1 38 ? 2.352 120.622 44.687 1.00 35.17 38 LEU B O 1
ATOM 1414 N N . PHE B 1 39 ? 0.468 119.412 44.827 1.00 37.23 39 PHE B N 1
ATOM 1415 C CA . PHE B 1 39 ? 0.931 118.683 45.994 1.00 37.35 39 PHE B CA 1
ATOM 1416 C C . PHE B 1 39 ? 0.101 117.432 46.220 1.00 36.81 39 PHE B C 1
ATOM 1417 O O . PHE B 1 39 ? -1.106 117.424 45.968 1.00 36.24 39 PHE B O 1
ATOM 1425 N N . HIS B 1 40 ? 0.759 116.382 46.693 1.00 34.81 40 HIS B N 1
ATOM 1426 C CA . HIS B 1 40 ? 0.076 115.146 47.017 1.00 36.76 40 HIS B CA 1
ATOM 1427 C C . HIS B 1 40 ? 0.865 114.422 48.091 1.00 36.88 40 HIS B C 1
ATOM 1428 O O . HIS B 1 40 ? 2.089 114.496 48.133 1.00 36.88 40 HIS B O 1
ATOM 1435 N N . THR B 1 41 ? 0.148 113.755 48.985 1.00 35.96 41 THR B N 1
ATOM 1436 C CA . THR B 1 41 ? 0.771 112.992 50.052 1.00 37.15 41 THR B CA 1
ATOM 1437 C C . THR B 1 41 ? -0.052 111.707 50.070 1.00 36.74 41 THR B C 1
ATOM 1438 O O . THR B 1 41 ? -1.263 111.741 49.855 1.00 36.17 41 THR B O 1
ATOM 1442 N N . PRO B 1 42 ? 0.600 110.557 50.316 1.00 37.57 42 PRO B N 1
ATOM 1443 C CA . PRO B 1 42 ? 0.009 109.208 50.361 1.00 36.69 42 PRO B CA 1
ATOM 1444 C C . PRO B 1 42 ? -1.115 108.914 51.344 1.00 36.78 42 PRO B C 1
ATOM 1445 O O . PRO B 1 42 ? -2.113 108.281 50.983 1.00 35.23 42 PRO B O 1
ATOM 1449 N N . HIS B 1 43 ? -0.953 109.354 52.586 1.00 36.83 43 HIS B N 1
ATOM 1450 C CA . HIS B 1 43 ? -1.944 109.052 53.608 1.00 38.71 43 HIS B CA 1
ATOM 1451 C C . HIS B 1 43 ? -2.403 110.243 54.441 1.00 38.39 43 HIS B C 1
ATOM 1452 O O . HIS B 1 43 ? -1.604 110.873 55.134 1.00 40.43 43 HIS B O 1
ATOM 1459 N N . ALA B 1 44 ? -3.697 110.532 54.378 1.00 35.17 44 ALA B N 1
ATOM 1460 C CA . ALA B 1 44 ? -4.286 111.635 55.127 1.00 34.84 44 ALA B CA 1
ATOM 1461 C C . ALA B 1 44 ? -5.672 111.210 55.577 1.00 32.71 44 ALA B C 1
ATOM 1462 O O . ALA B 1 44 ? -6.408 110.588 54.819 1.00 34.17 44 ALA B O 1
ATOM 1464 N N . SER B 1 45 ? -6.023 111.542 56.811 1.00 31.91 45 SER B N 1
ATOM 1465 C CA . SER B 1 45 ? -7.323 111.172 57.352 1.00 32.48 45 SER B CA 1
ATOM 1466 C C . SER B 1 45 ? -8.083 112.449 57.724 1.00 32.99 45 SER B C 1
ATOM 1467 O O . SER B 1 45 ? -7.520 113.363 58.328 1.00 32.59 45 SER B O 1
ATOM 1470 N N . LEU B 1 46 ? -9.363 112.492 57.371 1.00 33.03 46 LEU B N 1
ATOM 1471 C CA . LEU B 1 46 ? -10.196 113.666 57.594 1.00 33.69 46 LEU B CA 1
ATOM 1472 C C . LEU B 1 46 ? -11.123 113.662 58.819 1.00 33.88 46 LEU B C 1
ATOM 1473 O O . LEU B 1 46 ? -11.826 112.685 59.089 1.00 32.76 46 LEU B O 1
ATOM 1478 N N . TYR B 1 47 ? -11.115 114.779 59.546 1.00 33.52 47 TYR B N 1
ATOM 1479 C CA . TYR B 1 47 ? -11.968 114.974 60.714 1.00 34.01 47 TYR B CA 1
ATOM 1480 C C . TYR B 1 47 ? -12.653 116.329 60.581 1.00 34.87 47 TYR B C 1
ATOM 1481 O O . TYR B 1 47 ? -12.159 117.223 59.894 1.00 32.76 47 TYR B O 1
ATOM 1490 N N . LYS B 1 48 ? -13.784 116.479 61.258 1.00 36.57 48 LYS B N 1
ATOM 1491 C CA . LYS B 1 48 ? -14.508 117.734 61.246 1.00 37.37 48 LYS B CA 1
ATOM 1492 C C . LYS B 1 48 ? -14.778 118.138 62.692 1.00 38.05 48 LYS B C 1
ATOM 1493 O O . LYS B 1 48 ? -15.145 117.306 63.530 1.00 36.00 48 LYS B O 1
ATOM 1499 N N . TRP B 1 49 ? -14.578 119.417 62.982 1.00 38.70 49 TRP B N 1
ATOM 1500 C CA . TRP B 1 49 ? -14.788 119.936 64.325 1.00 39.11 49 TRP B CA 1
ATOM 1501 C C . TRP B 1 49 ? -16.259 120.202 64.616 1.00 40.02 49 TRP B C 1
ATOM 1502 O O . TRP B 1 49 ? -16.953 120.851 63.834 1.00 38.72 49 TRP B O 1
ATOM 1513 N N . ASP B 1 50 ? -16.729 119.681 65.743 1.00 42.82 50 ASP B N 1
ATOM 1514 C CA . ASP B 1 50 ? -18.111 119.871 66.172 1.00 45.22 50 ASP B CA 1
ATOM 1515 C C . ASP B 1 50 ? -18.142 120.953 67.250 1.00 45.61 50 ASP B C 1
ATOM 1516 O O . ASP B 1 50 ? -17.681 120.738 68.372 1.00 43.70 50 ASP B O 1
ATOM 1521 N N . PHE B 1 51 ? -18.667 122.124 66.899 1.00 47.01 51 PHE B N 1
ATOM 1522 C CA . PHE B 1 51 ? -18.728 123.235 67.844 1.00 48.85 51 PHE B CA 1
ATOM 1523 C C . PHE B 1 51 ? -19.645 122.991 69.034 1.00 51.13 51 PHE B C 1
ATOM 1524 O O . PHE B 1 51 ? -19.363 123.449 70.141 1.00 52.30 51 PHE B O 1
ATOM 1532 N N . LYS B 1 52 ? -20.737 122.270 68.813 1.00 53.44 52 LYS B N 1
ATOM 1533 C CA . LYS B 1 52 ? -21.674 121.981 69.889 1.00 55.68 52 LYS B CA 1
ATOM 1534 C C . LYS B 1 52 ? -21.011 121.187 71.010 1.00 57.03 52 LYS B C 1
ATOM 1535 O O . LYS B 1 52 ? -21.056 121.590 72.172 1.00 58.52 52 LYS B O 1
ATOM 1541 N N . LYS B 1 53 ? -20.380 120.070 70.659 1.00 57.56 53 LYS B N 1
ATOM 1542 C CA . LYS B 1 53 ? -19.727 119.218 71.652 1.00 57.31 53 LYS B CA 1
ATOM 1543 C C . LYS B 1 53 ? -18.229 119.472 71.828 1.00 56.71 53 LYS B C 1
ATOM 1544 O O . LYS B 1 53 ? -17.573 118.807 72.631 1.00 56.10 53 LYS B O 1
ATOM 1550 N N . ASP B 1 54 ? -17.689 120.433 71.089 1.00 55.88 54 ASP B N 1
ATOM 1551 C CA . ASP B 1 54 ? -16.263 120.741 71.173 1.00 56.41 54 ASP B CA 1
ATOM 1552 C C . ASP B 1 54 ? -15.375 119.507 71.088 1.00 55.12 54 ASP B C 1
ATOM 1553 O O . ASP B 1 54 ? -14.645 119.181 72.028 1.00 54.31 54 ASP B O 1
ATOM 1558 N N . GLU B 1 55 ? -15.440 118.820 69.954 1.00 52.79 55 GLU B N 1
ATOM 1559 C CA . GLU B 1 55 ? -14.632 117.631 69.753 1.00 51.18 55 GLU B CA 1
ATOM 1560 C C . GLU B 1 55 ? -14.470 117.372 68.263 1.00 48.05 55 GLU B C 1
ATOM 1561 O O . GLU B 1 55 ? -15.200 117.925 67.440 1.00 47.09 55 GLU B O 1
ATOM 1567 N N . TRP B 1 56 ? -13.501 116.537 67.920 1.00 45.48 56 TRP B N 1
ATOM 1568 C CA . TRP B 1 56 ? -13.264 116.193 66.530 1.00 43.11 56 TRP B CA 1
ATOM 1569 C C . TRP B 1 56 ? -14.082 114.968 66.150 1.00 42.74 56 TRP B C 1
ATOM 1570 O O . TRP B 1 56 ? -14.006 113.936 66.827 1.00 41.91 56 TRP B O 1
ATOM 1581 N N . ASN B 1 57 ? -14.873 115.084 65.085 1.00 41.21 57 ASN B N 1
ATOM 1582 C CA . ASN B 1 57 ? -15.649 113.944 64.604 1.00 38.86 57 ASN B CA 1
ATOM 1583 C C . ASN B 1 57 ? -14.910 113.356 63.416 1.00 38.87 57 ASN B C 1
ATOM 1584 O O . ASN B 1 57 ? -14.549 114.075 62.482 1.00 37.99 57 ASN B O 1
ATOM 1589 N N . LYS B 1 58 ? -14.674 112.049 63.452 1.00 38.47 58 LYS B N 1
ATOM 1590 C CA . LYS B 1 58 ? -13.986 111.382 62.356 1.00 36.84 58 LYS B CA 1
ATOM 1591 C C . LYS B 1 58 ? -14.933 111.253 61.173 1.00 36.46 58 LYS B C 1
ATOM 1592 O O . LYS B 1 58 ? -16.068 110.797 61.329 1.00 36.27 58 LYS B O 1
ATOM 1598 N N . LEU B 1 59 ? -14.488 111.677 59.995 1.00 35.12 59 LEU B N 1
ATOM 1599 C CA . LEU B 1 59 ? -15.319 111.555 58.802 1.00 36.32 59 LEU B CA 1
ATOM 1600 C C . LEU B 1 59 ? -14.835 110.350 57.998 1.00 37.10 59 LEU B C 1
ATOM 1601 O O . LEU B 1 59 ? -13.695 109.911 58.158 1.00 36.44 59 LEU B O 1
ATOM 1606 N N . GLU B 1 60 ? -15.691 109.835 57.122 1.00 37.15 60 GLU B N 1
ATOM 1607 C CA . GLU B 1 60 ? -15.354 108.657 56.324 1.00 40.70 60 GLU B CA 1
ATOM 1608 C C . GLU B 1 60 ? -14.406 108.885 55.150 1.00 38.78 60 GLU B C 1
ATOM 1609 O O . GLU B 1 60 ? -14.642 108.377 54.058 1.00 40.44 60 GLU B O 1
ATOM 1615 N N . TYR B 1 61 ? -13.341 109.646 55.355 1.00 37.51 61 TYR B N 1
ATOM 1616 C CA . TYR B 1 61 ? -12.399 109.882 54.269 1.00 34.60 61 TYR B CA 1
ATOM 1617 C C . TYR B 1 61 ? -10.963 109.790 54.744 1.00 34.32 61 TYR B C 1
ATOM 1618 O O . TYR B 1 61 ? -10.582 110.438 55.724 1.00 35.28 61 TYR B O 1
ATOM 1627 N N . GLN B 1 62 ? -10.186 108.961 54.051 1.00 32.92 62 GLN B N 1
ATOM 1628 C CA . GLN B 1 62 ? -8.762 108.745 54.341 1.00 33.95 62 GLN B CA 1
ATOM 1629 C C . GLN B 1 62 ? -8.165 108.218 53.047 1.00 32.96 62 GLN B C 1
ATOM 1630 O O . GLN B 1 62 ? -8.777 107.390 52.374 1.00 32.70 62 GLN B O 1
ATOM 1636 N N . GLY B 1 63 ? -6.963 108.664 52.720 1.00 31.53 63 GLY B N 1
ATOM 1637 C CA . GLY B 1 63 ? -6.330 108.211 51.499 1.00 31.60 63 GLY B CA 1
ATOM 1638 C C . GLY B 1 63 ? -5.383 109.249 50.943 1.00 31.89 63 GLY B C 1
ATOM 1639 O O . GLY B 1 63 ? -4.776 110.008 51.695 1.00 32.77 63 GLY B O 1
ATOM 1640 N N . VAL B 1 64 ? -5.256 109.285 49.623 1.00 32.71 64 VAL B N 1
ATOM 1641 C CA . VAL B 1 64 ? -4.372 110.236 48.977 1.00 34.07 64 VAL B CA 1
ATOM 1642 C C . VAL B 1 64 ? -4.965 111.645 49.022 1.00 34.54 64 VAL B C 1
ATOM 1643 O O . VAL B 1 64 ? -6.131 111.858 48.671 1.00 33.42 64 VAL B O 1
ATOM 1647 N N . LEU B 1 65 ? -4.149 112.597 49.463 1.00 34.13 65 LEU B N 1
ATOM 1648 C CA . LEU B 1 65 ? -4.560 113.987 49.562 1.00 35.25 65 LEU B CA 1
ATOM 1649 C C . LEU B 1 65 ? -3.792 114.784 48.522 1.00 34.67 65 LEU B C 1
ATOM 1650 O O . LEU B 1 65 ? -2.569 114.694 48.446 1.00 35.08 65 LEU B O 1
ATOM 1655 N N . ALA B 1 66 ? -4.507 115.550 47.708 1.00 31.52 66 ALA B N 1
ATOM 1656 C CA . ALA B 1 66 ? -3.850 116.359 46.696 1.00 31.96 66 ALA B CA 1
ATOM 1657 C C . ALA B 1 66 ? -4.422 117.768 46.663 1.00 32.27 66 ALA B C 1
ATOM 1658 O O . ALA B 1 66 ? -5.598 117.975 46.960 1.00 31.66 66 ALA B O 1
ATOM 1660 N N . ILE B 1 67 ? -3.567 118.723 46.307 1.00 31.74 67 ILE B N 1
ATOM 1661 C CA . ILE B 1 67 ? -3.946 120.119 46.163 1.00 32.35 67 ILE B CA 1
ATOM 1662 C C . ILE B 1 67 ? -3.528 120.458 44.744 1.00 32.74 67 ILE B C 1
ATOM 1663 O O . ILE B 1 67 ? -2.395 120.198 44.334 1.00 34.20 67 ILE B O 1
ATOM 1668 N N . TYR B 1 68 ? -4.448 121.027 43.983 1.00 31.51 68 TYR B N 1
ATOM 1669 C CA . TYR B 1 68 ? -4.151 121.305 42.594 1.00 31.17 68 TYR B CA 1
ATOM 1670 C C . TYR B 1 68 ? -4.751 122.613 42.107 1.00 31.87 68 TYR B C 1
ATOM 1671 O O . TYR B 1 68 ? -5.692 123.140 42.697 1.00 32.10 68 TYR B O 1
ATOM 1680 N N . LEU B 1 69 ? -4.197 123.109 41.011 1.00 34.84 69 LEU B N 1
ATOM 1681 C CA . LEU B 1 69 ? -4.646 124.346 40.398 1.00 37.41 69 LEU B CA 1
ATOM 1682 C C . LEU B 1 69 ? -5.763 124.026 39.413 1.00 37.70 69 LEU B C 1
ATOM 1683 O O . LEU B 1 69 ? -5.688 123.048 38.666 1.00 37.89 69 LEU B O 1
ATOM 1688 N N . ARG B 1 70 ? -6.804 124.845 39.425 1.00 36.78 70 ARG B N 1
ATOM 1689 C CA . ARG B 1 70 ? -7.930 124.637 38.536 1.00 39.35 70 ARG B CA 1
ATOM 1690 C C . ARG B 1 70 ? -7.929 125.667 37.406 1.00 42.02 70 ARG B C 1
ATOM 1691 O O . ARG B 1 70 ? -7.441 126.786 37.566 1.00 42.46 70 ARG B O 1
ATOM 1699 N N . ASP B 1 71 ? -8.460 125.277 36.256 1.00 44.18 71 ASP B N 1
ATOM 1700 C CA . ASP B 1 71 ? -8.522 126.178 35.120 1.00 47.77 71 ASP B CA 1
ATOM 1701 C C . ASP B 1 71 ? -9.878 126.869 35.123 1.00 48.28 71 ASP B C 1
ATOM 1702 O O . ASP B 1 71 ? -10.876 126.289 34.705 1.00 47.91 71 ASP B O 1
ATOM 1707 N N . VAL B 1 72 ? -9.912 128.103 35.614 1.00 50.22 72 VAL B N 1
ATOM 1708 C CA . VAL B 1 72 ? -11.153 128.866 35.657 1.00 52.08 72 VAL B CA 1
ATOM 1709 C C . VAL B 1 72 ? -11.042 130.099 34.762 1.00 54.49 72 VAL B C 1
ATOM 1710 O O . VAL B 1 72 ? -11.792 131.063 34.914 1.00 54.04 72 VAL B O 1
ATOM 1714 N N . SER B 1 73 ? -10.101 130.047 33.823 1.00 57.27 73 SER B N 1
ATOM 1715 C CA . SER B 1 73 ? -9.866 131.140 32.882 1.00 60.67 73 SER B CA 1
ATOM 1716 C C . SER B 1 73 ? -11.054 131.346 31.941 1.00 62.71 73 SER B C 1
ATOM 1717 O O . SER B 1 73 ? -11.766 130.398 31.599 1.00 63.15 73 SER B O 1
ATOM 1720 N N . GLN B 1 74 ? -11.258 132.592 31.526 1.00 64.67 74 GLN B N 1
ATOM 1721 C CA . GLN B 1 74 ? -12.352 132.942 30.624 1.00 66.61 74 GLN B CA 1
ATOM 1722 C C . GLN B 1 74 ? -11.849 133.011 29.187 1.00 67.34 74 GLN B C 1
ATOM 1723 O O . GLN B 1 74 ? -12.635 132.983 28.243 1.00 66.50 74 GLN B O 1
ATOM 1729 N N . ASN B 1 75 ? -10.532 133.103 29.031 1.00 68.95 75 ASN B N 1
ATOM 1730 C CA . ASN B 1 75 ? -9.917 133.186 27.711 1.00 70.60 75 ASN B CA 1
ATOM 1731 C C . ASN B 1 75 ? -9.894 131.823 27.016 1.00 70.74 75 ASN B C 1
ATOM 1732 O O . ASN B 1 75 ? -8.827 131.263 26.760 1.00 71.08 75 ASN B O 1
ATOM 1737 N N . THR B 1 76 ? -11.078 131.297 26.713 1.00 70.75 76 THR B N 1
ATOM 1738 C CA . THR B 1 76 ? -11.203 130.003 26.046 1.00 71.01 76 THR B CA 1
ATOM 1739 C C . THR B 1 76 ? -12.488 129.946 25.228 1.00 70.64 76 THR B C 1
ATOM 1740 O O . THR B 1 76 ? -13.498 130.546 25.601 1.00 70.58 76 THR B O 1
ATOM 1744 N N . ASN B 1 77 ? -12.445 129.214 24.117 1.00 70.25 77 ASN B N 1
ATOM 1745 C CA . ASN B 1 77 ? -13.604 129.077 23.246 1.00 69.92 77 ASN B CA 1
ATOM 1746 C C . ASN B 1 77 ? -14.500 127.925 23.680 1.00 69.99 77 ASN B C 1
ATOM 1747 O O . ASN B 1 77 ? -15.507 127.635 23.033 1.00 69.92 77 ASN B O 1
ATOM 1752 N N . LEU B 1 78 ? -14.130 127.274 24.779 1.00 70.05 78 LEU B N 1
ATOM 1753 C CA . LEU B 1 78 ? -14.910 126.160 25.303 1.00 70.84 78 LEU B CA 1
ATOM 1754 C C . LEU B 1 78 ? -16.066 126.639 26.173 1.00 72.32 78 LEU B C 1
ATOM 1755 O O . LEU B 1 78 ? -16.781 125.829 26.763 1.00 72.31 78 LEU B O 1
ATOM 1760 N N . LEU B 1 79 ? -16.246 127.953 26.257 1.00 74.07 79 LEU B N 1
ATOM 1761 C CA . LEU B 1 79 ? -17.323 128.516 27.065 1.00 76.30 79 LEU B CA 1
ATOM 1762 C C . LEU B 1 79 ? -18.487 129.044 26.234 1.00 77.11 79 LEU B C 1
ATOM 1763 O O . LEU B 1 79 ? -18.299 129.844 25.316 1.00 77.41 79 LEU B O 1
ATOM 1768 N N . PRO B 1 80 ? -19.714 128.595 26.550 1.00 78.13 80 PRO B N 1
ATOM 1769 C CA . PRO B 1 80 ? -20.919 129.024 25.832 1.00 78.48 80 PRO B CA 1
ATOM 1770 C C . PRO B 1 80 ? -21.164 130.522 26.002 1.00 78.98 80 PRO B C 1
ATOM 1771 O O . PRO B 1 80 ? -21.024 131.062 27.105 1.00 79.19 80 PRO B O 1
ATOM 1775 N N . LYS B 1 135 ? -18.581 132.359 35.946 1.00 65.58 135 LYS B N 1
ATOM 1776 C CA . LYS B 1 135 ? -17.342 132.756 36.608 1.00 65.30 135 LYS B CA 1
ATOM 1777 C C . LYS B 1 135 ? -17.114 131.894 37.851 1.00 64.07 135 LYS B C 1
ATOM 1778 O O . LYS B 1 135 ? -17.811 132.034 38.860 1.00 63.82 135 LYS B O 1
ATOM 1784 N N . ASP B 1 136 ? -16.134 131.002 37.769 1.00 61.83 136 ASP B N 1
ATOM 1785 C CA . ASP B 1 136 ? -15.808 130.109 38.875 1.00 57.94 136 ASP B CA 1
ATOM 1786 C C . ASP B 1 136 ? -14.714 130.758 39.723 1.00 54.32 136 ASP B C 1
ATOM 1787 O O . ASP B 1 136 ? -13.674 131.160 39.205 1.00 53.06 136 ASP B O 1
ATOM 1792 N N . ILE B 1 137 ? -14.960 130.873 41.024 1.00 51.67 137 ILE B N 1
ATOM 1793 C CA . ILE B 1 137 ? -13.998 131.495 41.931 1.00 49.57 137 ILE B CA 1
ATOM 1794 C C . ILE B 1 137 ? -13.013 130.535 42.596 1.00 47.46 137 ILE B C 1
ATOM 1795 O O . ILE B 1 137 ? -12.107 130.972 43.308 1.00 47.64 137 ILE B O 1
ATOM 1800 N N . TYR B 1 138 ? -13.181 129.235 42.380 1.00 44.89 138 TYR B N 1
ATOM 1801 C CA . TYR B 1 138 ? -12.274 128.271 42.989 1.00 42.21 138 TYR B CA 1
ATOM 1802 C C . TYR B 1 138 ? -11.048 128.008 42.131 1.00 40.16 138 TYR B C 1
ATOM 1803 O O . TYR B 1 138 ? -11.021 127.079 41.324 1.00 39.51 138 TYR B O 1
ATOM 1812 N N . ASN B 1 139 ? -10.033 128.844 42.322 1.00 38.34 139 ASN B N 1
ATOM 1813 C CA . ASN B 1 139 ? -8.770 128.746 41.594 1.00 36.90 139 ASN B CA 1
ATOM 1814 C C . ASN B 1 139 ? -8.001 127.466 41.921 1.00 36.07 139 ASN B C 1
ATOM 1815 O O . ASN B 1 139 ? -7.241 126.962 41.097 1.00 34.01 139 ASN B O 1
ATOM 1820 N N . TYR B 1 140 ? -8.188 126.957 43.134 1.00 35.67 140 TYR B N 1
ATOM 1821 C CA . TYR B 1 140 ? -7.483 125.759 43.565 1.00 35.19 140 TYR B CA 1
ATOM 1822 C C . TYR B 1 140 ? -8.443 124.797 44.225 1.00 34.54 140 TYR B C 1
ATOM 1823 O O . TYR B 1 140 ? -9.537 125.177 44.645 1.00 35.84 140 TYR B O 1
ATOM 1832 N N . GLY B 1 141 ? -8.033 123.539 44.294 1.00 33.57 141 GLY B N 1
ATOM 1833 C CA . GLY B 1 141 ? -8.876 122.540 44.905 1.00 30.38 141 GLY B CA 1
ATOM 1834 C C . GLY B 1 141 ? -8.074 121.584 45.751 1.00 30.61 141 GLY B C 1
ATOM 1835 O O . GLY B 1 141 ? -6.872 121.400 45.561 1.00 30.68 141 GLY B O 1
ATOM 1836 N N . LEU B 1 142 ? -8.752 120.989 46.717 1.00 31.39 142 LEU B N 1
ATOM 1837 C CA . LEU B 1 142 ? -8.137 120.005 47.588 1.00 31.88 142 LEU B CA 1
ATOM 1838 C C . LEU B 1 142 ? -9.028 118.772 47.468 1.00 32.25 142 LEU B C 1
ATOM 1839 O O . LEU B 1 142 ? -10.258 118.880 47.405 1.00 31.06 142 LEU B O 1
ATOM 1844 N N . ILE B 1 143 ? -8.407 117.603 47.406 1.00 32.67 143 ILE B N 1
ATOM 1845 C CA . ILE B 1 143 ? -9.175 116.379 47.302 1.00 32.52 143 ILE B CA 1
ATOM 1846 C C . ILE B 1 143 ? -8.503 115.232 48.046 1.00 31.48 143 ILE B C 1
ATOM 1847 O O . ILE B 1 143 ? -7.284 115.146 48.112 1.00 32.08 143 ILE B O 1
ATOM 1852 N N . ILE B 1 144 ? -9.322 114.386 48.654 1.00 32.34 144 ILE B N 1
ATOM 1853 C CA . ILE B 1 144 ? -8.831 113.211 49.344 1.00 32.48 144 ILE B CA 1
ATOM 1854 C C . ILE B 1 144 ? -9.515 112.035 48.649 1.00 33.79 144 ILE B C 1
ATOM 1855 O O . ILE B 1 144 ? -10.748 111.975 48.571 1.00 33.03 144 ILE B O 1
ATOM 1860 N N . LEU B 1 145 ? -8.708 111.118 48.126 1.00 33.51 145 LEU B N 1
ATOM 1861 C CA . LEU B 1 145 ? -9.234 109.958 47.415 1.00 35.13 145 LEU B CA 1
ATOM 1862 C C . LEU B 1 145 ? -9.085 108.720 48.282 1.00 34.47 145 LEU B C 1
ATOM 1863 O O . LEU B 1 145 ? -7.967 108.266 48.511 1.00 34.89 145 LEU B O 1
ATOM 1868 N N . ASN B 1 146 ? -10.196 108.177 48.774 1.00 35.63 146 ASN B N 1
ATOM 1869 C CA . ASN B 1 146 ? -10.122 106.972 49.607 1.00 37.10 146 ASN B CA 1
ATOM 1870 C C . ASN B 1 146 ? -9.437 105.831 48.870 1.00 37.98 146 ASN B C 1
ATOM 1871 O O . ASN B 1 146 ? -9.695 105.605 47.689 1.00 34.91 146 ASN B O 1
ATOM 1876 N N . ARG B 1 147 ? -8.557 105.130 49.580 1.00 40.39 147 ARG B N 1
ATOM 1877 C CA . ARG B 1 147 ? -7.799 104.008 49.030 1.00 44.33 147 ARG B CA 1
ATOM 1878 C C . ARG B 1 147 ? -8.525 102.682 49.181 1.00 45.45 147 ARG B C 1
ATOM 1879 O O . ARG B 1 147 ? -8.429 101.810 48.320 1.00 46.22 147 ARG B O 1
ATOM 1887 N N . ILE B 1 148 ? -9.238 102.534 50.290 1.00 46.84 148 ILE B N 1
ATOM 1888 C CA . ILE B 1 148 ? -9.945 101.296 50.595 1.00 47.62 148 ILE B CA 1
ATOM 1889 C C . ILE B 1 148 ? -11.336 101.191 49.976 1.00 47.83 148 ILE B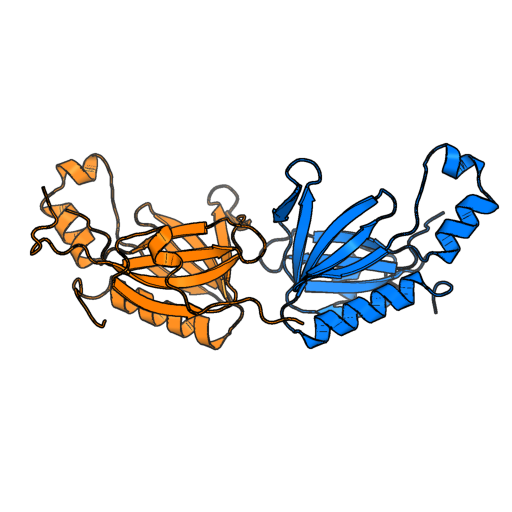 C 1
ATOM 1890 O O . ILE B 1 148 ? -11.882 100.094 49.866 1.00 49.17 148 ILE B O 1
ATOM 1895 N N . ASN B 1 149 ? -11.916 102.327 49.595 1.00 47.14 149 ASN B N 1
ATOM 1896 C CA . ASN B 1 149 ? -13.219 102.342 48.931 1.00 44.76 149 ASN B CA 1
ATOM 1897 C C . ASN B 1 149 ? -13.200 103.500 47.942 1.00 45.08 149 ASN B C 1
ATOM 1898 O O . ASN B 1 149 ? -12.258 104.288 47.929 1.00 44.61 149 ASN B O 1
ATOM 1903 N N . PRO B 1 150 ? -14.231 103.623 47.095 1.00 45.08 150 PRO B N 1
ATOM 1904 C CA . PRO B 1 150 ? -14.252 104.711 46.111 1.00 45.79 150 PRO B CA 1
ATOM 1905 C C . PRO B 1 150 ? -14.771 106.089 46.525 1.00 45.92 150 PRO B C 1
ATOM 1906 O O . PRO B 1 150 ? -15.219 106.854 45.670 1.00 47.03 150 PRO B O 1
ATOM 1910 N N . ASP B 1 151 ? -14.717 106.424 47.809 1.00 45.10 151 ASP B N 1
ATOM 1911 C CA . ASP B 1 151 ? -15.209 107.735 48.231 1.00 45.79 151 ASP B CA 1
ATOM 1912 C C . ASP B 1 151 ? -14.173 108.855 48.093 1.00 43.06 151 ASP B C 1
ATOM 1913 O O . ASP B 1 151 ? -12.982 108.636 48.298 1.00 40.65 151 ASP B O 1
ATOM 1918 N N . ASN B 1 152 ? -14.644 110.049 47.742 1.00 42.03 152 ASN B N 1
ATOM 1919 C CA . ASN B 1 152 ? -13.780 111.223 47.611 1.00 41.29 152 ASN B CA 1
ATOM 1920 C C . ASN B 1 152 ? -14.344 112.387 48.429 1.00 40.46 152 ASN B C 1
ATOM 1921 O O . ASN B 1 152 ? -15.557 112.516 48.586 1.00 39.59 152 ASN B O 1
ATOM 1926 N N . PHE B 1 153 ? -13.446 113.224 48.943 1.00 37.82 153 PHE B N 1
ATOM 1927 C CA . PHE B 1 153 ? -13.819 114.423 49.679 1.00 36.00 153 PHE B CA 1
ATOM 1928 C C . PHE B 1 153 ? -13.214 115.577 48.885 1.00 36.23 153 PHE B C 1
ATOM 1929 O O . PHE B 1 153 ? -12.021 115.555 48.570 1.00 35.38 153 PHE B O 1
ATOM 1937 N N . SER B 1 154 ? -14.031 116.573 48.556 1.00 37.54 154 SER B N 1
ATOM 1938 C CA . SER B 1 154 ? -13.562 117.733 47.795 1.00 39.32 154 SER B CA 1
ATOM 1939 C C . SER B 1 154 ? -13.781 119.044 48.527 1.00 39.43 154 SER B C 1
ATOM 1940 O O . SER B 1 154 ? -14.801 119.229 49.185 1.00 40.13 154 SER B O 1
ATOM 1943 N N . MET B 1 155 ? -12.818 119.951 48.393 1.00 39.89 155 MET B N 1
ATOM 1944 C CA . MET B 1 155 ? -12.897 121.276 49.004 1.00 40.24 155 MET B CA 1
ATOM 1945 C C . MET B 1 155 ? -12.256 122.295 48.064 1.00 38.33 155 MET B C 1
ATOM 1946 O O . MET B 1 155 ? -11.135 122.095 47.589 1.00 37.50 155 MET B O 1
ATOM 1951 N N . GLY B 1 156 ? -12.970 123.383 47.792 1.00 37.19 156 GLY B N 1
ATOM 1952 C CA . GLY B 1 156 ? -12.429 124.411 46.915 1.00 35.67 156 GLY B CA 1
ATOM 1953 C C . GLY B 1 156 ? -11.597 125.414 47.691 1.00 34.79 156 GLY B C 1
ATOM 1954 O O . GLY B 1 156 ? -11.870 125.673 48.861 1.00 34.64 156 GLY B O 1
ATOM 1955 N N . ILE B 1 157 ? -10.565 125.967 47.067 1.00 35.51 157 ILE B N 1
ATOM 1956 C CA . ILE B 1 157 ? -9.731 126.955 47.750 1.00 36.07 157 ILE B CA 1
ATOM 1957 C C . ILE B 1 157 ? -9.780 128.295 47.009 1.00 36.91 157 ILE B C 1
ATOM 1958 O O . ILE B 1 157 ? -9.401 128.382 45.839 1.00 37.94 157 ILE B O 1
ATOM 1963 N N . VAL B 1 158 ? -10.255 129.334 47.693 1.00 36.96 158 VAL B N 1
ATOM 1964 C CA . VAL B 1 158 ? -10.373 130.672 47.092 1.00 36.27 158 VAL B CA 1
ATOM 1965 C C . VAL B 1 158 ? -9.462 131.678 47.780 1.00 34.68 158 VAL B C 1
ATOM 1966 O O . VAL B 1 158 ? -9.472 131.800 48.997 1.00 35.82 158 VAL B O 1
ATOM 1970 N N . PRO B 1 159 ? -8.653 132.407 47.006 1.00 34.45 159 PRO B N 1
ATOM 1971 C CA . PRO B 1 159 ? -7.746 133.402 47.596 1.00 34.80 159 PRO B CA 1
ATOM 1972 C C . PRO B 1 159 ? -8.501 134.474 48.393 1.00 35.81 159 PRO B C 1
ATOM 1973 O O . PRO B 1 159 ? -9.612 134.857 48.029 1.00 34.37 159 PRO B O 1
ATOM 1977 N N . ASN B 1 160 ? -7.891 134.953 49.476 1.00 37.46 160 ASN B N 1
ATOM 1978 C CA . ASN B 1 160 ? -8.498 135.992 50.298 1.00 38.60 160 ASN B CA 1
ATOM 1979 C C . ASN B 1 160 ? -8.845 137.238 49.476 1.00 38.27 160 ASN B C 1
ATOM 1980 O O . ASN B 1 160 ? -9.893 137.847 49.678 1.00 37.70 160 ASN B O 1
ATOM 1985 N N . SER B 1 161 ? -7.964 137.620 48.557 1.00 38.81 161 SER B N 1
ATOM 1986 C CA . SER B 1 161 ? -8.208 138.810 47.745 1.00 39.04 161 SER B CA 1
ATOM 1987 C C . SER B 1 161 ? -9.496 138.677 46.946 1.00 39.65 161 SER B C 1
ATOM 1988 O O . SER B 1 161 ? -10.204 139.659 46.731 1.00 40.70 161 SER B O 1
ATOM 1991 N N . VAL B 1 162 ? -9.814 137.459 46.516 1.00 39.72 162 VAL B N 1
ATOM 1992 C CA . VAL B 1 162 ? -11.037 137.239 45.755 1.00 37.58 162 VAL B CA 1
ATOM 1993 C C . VAL B 1 162 ? -12.247 137.318 46.680 1.00 37.78 162 VAL B C 1
ATOM 1994 O O . VAL B 1 162 ? -13.269 137.893 46.319 1.00 37.51 162 VAL B O 1
ATOM 1998 N N . VAL B 1 163 ? -12.128 136.764 47.883 1.00 37.28 163 VAL B N 1
ATOM 1999 C CA . VAL B 1 163 ? -13.229 136.816 48.836 1.00 39.23 163 VAL B CA 1
ATOM 2000 C C . VAL B 1 163 ? -13.488 138.262 49.284 1.00 40.94 163 VAL B C 1
ATOM 2001 O O . VAL B 1 163 ? -14.642 138.685 49.402 1.00 41.66 163 VAL B O 1
ATOM 2005 N N . ASN B 1 164 ? -12.419 139.016 49.531 1.00 40.61 164 ASN B N 1
ATOM 2006 C CA . ASN B 1 164 ? -12.559 140.405 49.961 1.00 40.74 164 ASN B CA 1
ATOM 2007 C C . ASN B 1 164 ? -13.183 141.271 48.869 1.00 41.54 164 ASN B C 1
ATOM 2008 O O . ASN B 1 164 ? -14.063 142.084 49.149 1.00 42.71 164 ASN B O 1
ATOM 2013 N N . LYS B 1 165 ? -12.735 141.097 47.631 1.00 41.56 165 LYS B N 1
ATOM 2014 C CA . LYS B 1 165 ? -13.288 141.860 46.523 1.00 43.74 165 LYS B CA 1
ATOM 2015 C C . LYS B 1 165 ? -14.780 141.552 46.417 1.00 46.33 165 LYS B C 1
ATOM 2016 O O . LYS B 1 165 ? -15.615 142.457 46.290 1.00 45.60 165 LYS B O 1
ATOM 2022 N N . ARG B 1 166 ? -15.103 140.264 46.471 1.00 47.58 166 ARG B N 1
ATOM 2023 C CA . ARG B 1 166 ? -16.485 139.803 46.390 1.00 48.80 166 ARG B CA 1
ATOM 2024 C C . ARG B 1 166 ? -17.371 140.448 47.459 1.00 47.83 166 ARG B C 1
ATOM 2025 O O . ARG B 1 166 ? -18.501 140.850 47.175 1.00 47.00 166 ARG B O 1
ATOM 2033 N N . LYS B 1 167 ? -16.864 140.539 48.685 1.00 47.43 167 LYS B N 1
ATOM 2034 C CA . LYS B 1 167 ? -17.629 141.138 49.781 1.00 47.94 167 LYS B CA 1
ATOM 2035 C C . LYS B 1 167 ? -17.996 142.593 49.495 1.00 47.29 167 LYS B C 1
ATOM 2036 O O . LYS B 1 167 ? -19.024 143.085 49.958 1.00 45.97 167 LYS B O 1
ATOM 2042 N N . VAL B 1 168 ? -17.153 143.272 48.723 1.00 46.91 168 VAL B N 1
ATOM 2043 C CA . VAL B 1 168 ? -17.380 144.671 48.395 1.00 46.55 168 VAL B CA 1
ATOM 2044 C C . VAL B 1 168 ? -18.163 144.923 47.111 1.00 48.73 168 VAL B C 1
ATOM 2045 O O . VAL B 1 168 ? -19.170 145.622 47.133 1.00 49.22 168 VAL B O 1
ATOM 2049 N N . PHE B 1 169 ? -17.712 144.347 46.001 1.00 50.61 169 PHE B N 1
ATOM 2050 C CA . PHE B 1 169 ? -18.354 144.570 44.707 1.00 52.69 169 PHE B CA 1
ATOM 2051 C C . PHE B 1 169 ? -19.392 143.568 44.216 1.00 55.58 169 PHE B C 1
ATOM 2052 O O . PHE B 1 169 ? -19.800 143.614 43.051 1.00 55.45 169 PHE B O 1
ATOM 2060 N N . ASN B 1 170 ? -19.828 142.672 45.090 1.00 58.60 170 ASN B N 1
ATOM 2061 C CA . ASN B 1 170 ? -20.823 141.681 44.706 1.00 61.74 170 ASN B CA 1
ATOM 2062 C C . ASN B 1 170 ? -21.545 141.235 45.969 1.00 62.65 170 ASN B C 1
ATOM 2063 O O . ASN B 1 170 ? -21.776 140.046 46.193 1.00 62.79 170 ASN B O 1
ATOM 2068 N N . ALA B 1 171 ? -21.896 142.222 46.787 1.00 64.16 171 ALA B N 1
ATOM 2069 C CA . ALA B 1 171 ? -22.579 142.002 48.053 1.00 66.85 171 ALA B CA 1
ATOM 2070 C C . ALA B 1 171 ? -23.919 141.289 47.902 1.00 69.00 171 ALA B C 1
ATOM 2071 O O . ALA B 1 171 ? -24.364 140.599 48.820 1.00 69.73 171 ALA B O 1
ATOM 2073 N N . GLU B 1 172 ? -24.562 141.461 46.751 1.00 71.27 172 GLU B N 1
ATOM 2074 C CA . GLU B 1 172 ? -25.851 140.824 46.504 1.00 73.57 172 GLU B CA 1
ATOM 2075 C C . GLU B 1 172 ? -25.714 139.307 46.463 1.00 73.73 172 GLU B C 1
ATOM 2076 O O . GLU B 1 172 ? -26.463 138.593 47.129 1.00 73.07 172 GLU B O 1
ATOM 2082 N N . GLU B 1 173 ? -24.757 138.812 45.686 1.00 74.51 173 GLU B N 1
ATOM 2083 C CA . GLU B 1 173 ? -24.536 137.373 45.605 1.00 75.23 173 GLU B CA 1
ATOM 2084 C C . GLU B 1 173 ? -23.959 136.875 46.925 1.00 75.40 173 GLU B C 1
ATOM 2085 O O . GLU B 1 173 ? -24.106 135.704 47.276 1.00 75.48 173 GLU B O 1
ATOM 2091 N N . ASP B 1 174 ? -23.311 137.776 47.659 1.00 75.49 174 ASP B N 1
ATOM 2092 C CA . ASP B 1 174 ? -22.707 137.427 48.940 1.00 75.72 174 ASP B CA 1
ATOM 2093 C C . ASP B 1 174 ? -23.769 137.263 50.023 1.00 75.35 174 ASP B C 1
ATOM 2094 O O . ASP B 1 174 ? -23.784 136.261 50.737 1.00 74.88 174 ASP B O 1
ATOM 2099 N N . THR B 1 175 ? -24.651 138.251 50.149 1.00 75.06 175 THR B N 1
ATOM 2100 C CA . THR B 1 175 ? -25.711 138.201 51.153 1.00 74.41 175 THR B CA 1
ATOM 2101 C C . THR B 1 175 ? -26.596 136.976 50.948 1.00 74.05 175 THR B C 1
ATOM 2102 O O . THR B 1 175 ? -27.279 136.534 51.870 1.00 74.22 175 THR B O 1
ATOM 2106 N N . LEU B 1 176 ? -26.579 136.434 49.735 1.00 72.92 176 LEU B N 1
ATOM 2107 C CA . LEU B 1 176 ? -27.372 135.251 49.414 1.00 72.51 176 LEU B CA 1
ATOM 2108 C C . LEU B 1 176 ? -26.587 133.992 49.765 1.00 71.57 176 LEU B C 1
ATOM 2109 O O . LEU B 1 176 ? -27.149 133.016 50.267 1.00 71.79 176 LEU B O 1
ATOM 2114 N N . ASN B 1 177 ? -25.286 134.025 49.489 1.00 69.72 177 ASN B N 1
ATOM 2115 C CA . ASN B 1 177 ? -24.387 132.909 49.774 1.00 67.52 177 ASN B CA 1
ATOM 2116 C C . ASN B 1 177 ? -23.114 133.474 50.414 1.00 66.61 177 ASN B C 1
ATOM 2117 O O . ASN B 1 177 ? -22.061 133.538 49.778 1.00 65.45 177 ASN B O 1
ATOM 2122 N N . PRO B 1 178 ? -23.203 133.898 51.686 1.00 65.69 178 PRO B N 1
ATOM 2123 C CA . PRO B 1 178 ? -22.079 134.467 52.437 1.00 64.85 178 PRO B CA 1
ATOM 2124 C C . PRO B 1 178 ? -20.798 133.641 52.371 1.00 64.41 178 PRO B C 1
ATOM 2125 O O . PRO B 1 178 ? -20.813 132.423 52.580 1.00 64.30 178 PRO B O 1
ATOM 2129 N N . LEU B 1 179 ? -19.693 134.320 52.080 1.00 63.00 179 LEU B N 1
ATOM 2130 C CA . LEU B 1 179 ? -18.385 133.686 51.987 1.00 61.74 179 LEU B CA 1
ATOM 2131 C C . LEU B 1 179 ? -17.362 134.517 52.747 1.00 60.32 179 LEU B C 1
ATOM 2132 O O . LEU B 1 179 ? -17.297 135.734 52.575 1.00 61.48 179 LEU B O 1
ATOM 2137 N N . GLU B 1 180 ? -16.573 133.861 53.594 1.00 58.00 180 GLU B N 1
ATOM 2138 C CA . GLU B 1 180 ? -15.532 134.545 54.355 1.00 54.89 180 GLU B CA 1
ATOM 2139 C C . GLU B 1 180 ? -14.173 133.913 54.091 1.00 52.08 180 GLU B C 1
ATOM 2140 O O . GLU B 1 180 ? -14.091 132.770 53.632 1.00 51.59 180 GLU B O 1
ATOM 2146 N N . CYS B 1 181 ? -13.107 134.658 54.367 1.00 47.36 181 CYS B N 1
ATOM 2147 C CA . CYS B 1 181 ? -11.762 134.158 54.126 1.00 44.11 181 CYS B CA 1
ATOM 2148 C C . CYS B 1 181 ? -11.458 132.841 54.831 1.00 43.41 181 CYS B C 1
ATOM 2149 O O . CYS B 1 181 ? -11.739 132.668 56.021 1.00 42.05 181 CYS B O 1
ATOM 2152 N N . MET B 1 182 ? -10.875 131.915 54.076 1.00 40.86 182 MET B N 1
ATOM 2153 C CA . MET B 1 182 ? -10.515 130.616 54.605 1.00 39.37 182 MET B CA 1
ATOM 2154 C C . MET B 1 182 ? -9.271 130.787 55.460 1.00 38.69 182 MET B C 1
ATOM 2155 O O . MET B 1 182 ? -8.656 131.858 55.463 1.00 38.98 182 MET B O 1
ATOM 2160 N N . GLY B 1 183 ? -8.902 129.734 56.182 1.00 37.19 183 GLY B N 1
ATOM 2161 C CA . GLY B 1 183 ? -7.726 129.793 57.027 1.00 37.12 183 GLY B CA 1
ATOM 2162 C C . GLY B 1 183 ? -7.055 128.444 57.203 1.00 38.14 183 GLY B C 1
ATOM 2163 O O . GLY B 1 183 ? -7.677 127.403 57.000 1.00 37.69 183 GLY B O 1
ATOM 2164 N N . VAL B 1 184 ? -5.778 128.464 57.573 1.00 38.38 184 VAL B N 1
ATOM 2165 C CA . VAL B 1 184 ? -5.028 127.238 57.795 1.00 39.96 184 VAL B CA 1
ATOM 2166 C C . VAL B 1 184 ? -4.022 127.401 58.916 1.00 40.88 184 VAL B C 1
ATOM 2167 O O . VAL B 1 184 ? -3.444 128.468 59.095 1.00 41.00 184 VAL B O 1
ATOM 2171 N N . GLU B 1 185 ? -3.818 126.323 59.663 1.00 42.48 185 GLU B N 1
ATOM 2172 C CA . GLU B 1 185 ? -2.871 126.312 60.762 1.00 45.11 185 GLU B CA 1
ATOM 2173 C C . GLU B 1 185 ? -2.471 124.875 61.039 1.00 45.21 185 GLU B C 1
ATOM 2174 O O . GLU B 1 185 ? -3.136 123.932 60.612 1.00 44.18 185 GLU B O 1
ATOM 2180 N N . VAL B 1 186 ? -1.368 124.718 61.750 1.00 46.05 186 VAL B N 1
ATOM 2181 C CA . VAL B 1 186 ? -0.898 123.409 62.123 1.00 46.88 186 VAL B CA 1
ATOM 2182 C C . VAL B 1 186 ? -0.960 123.367 63.637 1.00 48.29 186 VAL B C 1
ATOM 2183 O O . VAL B 1 186 ? -0.360 124.197 64.315 1.00 48.03 186 VAL B O 1
ATOM 2187 N N . LYS B 1 187 ? -1.712 122.411 64.165 1.00 50.93 187 LYS B N 1
ATOM 2188 C CA . LYS B 1 187 ? -1.839 122.262 65.604 1.00 52.94 187 LYS B CA 1
ATOM 2189 C C . LYS B 1 187 ? -1.426 120.843 65.950 1.00 52.87 187 LYS B C 1
ATOM 2190 O O . LYS B 1 187 ? -2.170 119.882 65.731 1.00 51.62 187 LYS B O 1
ATOM 2196 N N . ASP B 1 188 ? -0.215 120.731 66.478 1.00 55.01 188 ASP B N 1
ATOM 2197 C CA . ASP B 1 188 ? 0.368 119.452 66.848 1.00 57.30 188 ASP B CA 1
ATOM 2198 C C . ASP B 1 188 ? 0.462 118.542 65.623 1.00 56.72 188 ASP B C 1
ATOM 2199 O O . ASP B 1 188 ? 1.286 118.776 64.738 1.00 56.96 188 ASP B O 1
ATOM 2204 N N . GLU B 1 189 ? -0.390 117.526 65.556 1.00 55.67 189 GLU B N 1
ATOM 2205 C CA . GLU B 1 189 ? -0.355 116.584 64.439 1.00 55.48 189 GLU B CA 1
ATOM 2206 C C . GLU B 1 189 ? -1.333 116.894 63.305 1.00 52.66 189 GLU B C 1
ATOM 2207 O O . GLU B 1 189 ? -1.241 116.309 62.227 1.00 53.16 189 GLU B O 1
ATOM 2213 N N . LEU B 1 190 ? -2.257 117.816 63.542 1.00 49.06 190 LEU B N 1
ATOM 2214 C CA . LEU B 1 190 ? -3.263 118.153 62.542 1.00 45.83 190 LEU B CA 1
ATOM 2215 C C . LEU B 1 190 ? -3.040 119.418 61.734 1.00 45.25 190 LEU B C 1
ATOM 2216 O O . LEU B 1 190 ? -2.458 120.393 62.213 1.00 45.78 190 LEU B O 1
ATOM 2221 N N . VAL B 1 191 ? -3.514 119.394 60.494 1.00 42.46 191 VAL B N 1
ATOM 2222 C CA . VAL B 1 191 ? -3.476 120.578 59.658 1.00 38.44 191 VAL B CA 1
ATOM 2223 C C . VAL B 1 191 ? -4.939 120.962 59.731 1.00 37.71 191 VAL B C 1
ATOM 2224 O O . VAL B 1 191 ? -5.805 120.181 59.349 1.00 36.62 191 VAL B O 1
ATOM 2228 N N . ILE B 1 192 ? -5.205 122.146 60.268 1.00 38.63 192 ILE B N 1
ATOM 2229 C CA . ILE B 1 192 ? -6.562 122.633 60.446 1.00 38.55 192 ILE B CA 1
ATOM 2230 C C . ILE B 1 192 ? -6.945 123.648 59.383 1.00 38.64 192 ILE B C 1
ATOM 2231 O O . ILE B 1 192 ? -6.275 124.663 59.203 1.00 39.23 192 ILE B O 1
ATOM 2236 N N . ILE B 1 193 ? -8.026 123.356 58.670 1.00 39.24 193 ILE B N 1
ATOM 2237 C CA . ILE B 1 193 ? -8.492 124.223 57.608 1.00 39.92 193 ILE B CA 1
ATOM 2238 C C . ILE B 1 193 ? -9.893 124.755 57.873 1.00 41.17 193 ILE B C 1
ATOM 2239 O O . ILE B 1 193 ? -10.814 123.992 58.190 1.00 40.05 193 ILE B O 1
ATOM 2244 N N . LYS B 1 194 ? -10.036 126.074 57.751 1.00 41.99 194 LYS B N 1
ATOM 2245 C CA . LYS B 1 194 ? -11.320 126.730 57.949 1.00 42.28 194 LYS B CA 1
ATOM 2246 C C . LYS B 1 194 ? -11.918 127.021 56.576 1.00 42.30 194 LYS B C 1
ATOM 2247 O O . LYS B 1 194 ? -11.280 127.616 55.709 1.00 40.41 194 LYS B O 1
ATOM 2253 N N . ASN B 1 195 ? -13.148 126.557 56.415 1.00 43.69 195 ASN B N 1
ATOM 2254 C CA . ASN B 1 195 ? -13.974 126.664 55.214 1.00 46.84 195 ASN B CA 1
ATOM 2255 C C . ASN B 1 195 ? -14.351 128.109 54.885 1.00 46.60 195 ASN B C 1
ATOM 2256 O O . ASN B 1 195 ? -14.145 129.013 55.695 1.00 45.08 195 ASN B O 1
ATOM 2261 N N . LEU B 1 196 ? -14.934 128.301 53.700 1.00 47.23 196 LEU B N 1
ATOM 2262 C CA . LEU B 1 196 ? -15.417 129.609 53.270 1.00 48.75 196 LEU B CA 1
ATOM 2263 C C . LEU B 1 196 ? -16.685 129.889 54.077 1.00 49.75 196 LEU B C 1
ATOM 2264 O O . LEU B 1 196 ? -17.16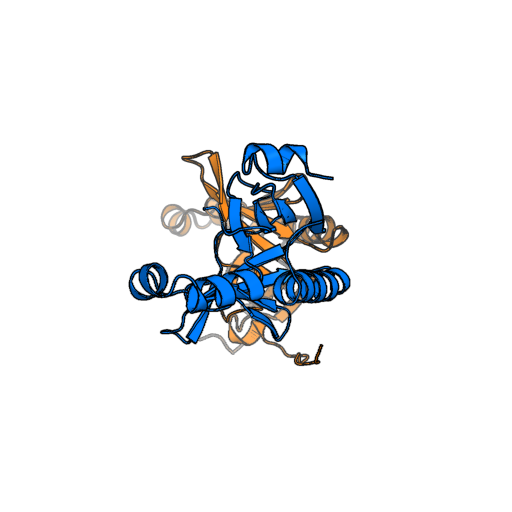4 131.022 54.134 1.00 50.45 196 LEU B O 1
ATOM 2269 N N . LYS B 1 197 ? -17.220 128.836 54.695 1.00 49.23 197 LYS B N 1
ATOM 2270 C CA . LYS B 1 197 ? -18.431 128.921 55.505 1.00 49.45 197 LYS B CA 1
ATOM 2271 C C . LYS B 1 197 ? -18.109 128.856 56.990 1.00 49.44 197 LYS B C 1
ATOM 2272 O O . LYS B 1 197 ? -18.996 128.685 57.819 1.00 50.91 197 LYS B O 1
ATOM 2278 N N . HIS B 1 198 ? -16.830 128.983 57.319 1.00 50.38 198 HIS B N 1
ATOM 2279 C CA . HIS B 1 198 ? -16.370 128.941 58.702 1.00 51.14 198 HIS B CA 1
ATOM 2280 C C . HIS B 1 198 ? -16.390 127.530 59.307 1.00 49.10 198 HIS B C 1
ATOM 2281 O O . HIS B 1 198 ? -16.264 127.370 60.522 1.00 48.95 198 HIS B O 1
ATOM 2288 N N . GLU B 1 199 ? -16.560 126.506 58.475 1.00 46.48 199 GLU B N 1
ATOM 2289 C CA . GLU B 1 199 ? -16.545 125.136 58.992 1.00 43.94 199 GLU B CA 1
ATOM 2290 C C . GLU B 1 199 ? -15.082 124.756 59.162 1.00 40.48 199 GLU B C 1
ATOM 2291 O O . GLU B 1 199 ? -14.242 125.126 58.343 1.00 38.29 199 GLU B O 1
ATOM 2297 N N . VAL B 1 200 ? -14.781 124.028 60.228 1.00 37.58 200 VAL B N 1
ATOM 2298 C CA . VAL B 1 200 ? -13.412 123.633 60.520 1.00 36.93 200 VAL B CA 1
ATOM 2299 C C . VAL B 1 200 ? -13.126 122.137 60.338 1.00 35.10 200 VAL B C 1
ATOM 2300 O O . VAL B 1 200 ? -13.785 121.285 60.931 1.00 35.11 200 VAL B O 1
ATOM 2304 N N . TYR B 1 201 ? -12.136 121.833 59.507 1.00 34.65 201 TYR B N 1
ATOM 2305 C CA . TYR B 1 201 ? -11.739 120.451 59.258 1.00 33.18 201 TYR B CA 1
ATOM 2306 C C . TYR B 1 201 ? -10.329 120.243 59.769 1.00 33.71 201 TYR B C 1
ATOM 2307 O O . TYR B 1 201 ? -9.530 121.183 59.820 1.00 33.28 201 TYR B O 1
ATOM 2316 N N . GLY B 1 202 ? -10.042 119.006 60.165 1.00 34.32 202 GLY B N 1
ATOM 2317 C CA . GLY B 1 202 ? -8.720 118.649 60.641 1.00 33.74 202 GLY B CA 1
ATOM 2318 C C . GLY B 1 202 ? -8.209 117.518 59.759 1.00 34.71 202 GLY B C 1
ATOM 2319 O O . GLY B 1 202 ? -8.930 116.562 59.481 1.00 34.26 202 GLY B O 1
ATOM 2320 N N . ILE B 1 203 ? -6.973 117.623 59.296 1.00 35.38 203 ILE B N 1
ATOM 2321 C CA . ILE B 1 203 ? -6.427 116.581 58.453 1.00 35.80 203 ILE B CA 1
ATOM 2322 C C . ILE B 1 203 ? -5.170 116.001 59.082 1.00 35.90 203 ILE B C 1
ATOM 2323 O O . ILE B 1 203 ? -4.188 116.716 59.274 1.00 33.99 203 ILE B O 1
ATOM 2328 N N . TRP B 1 204 ? -5.214 114.712 59.423 1.00 36.41 204 TRP B N 1
ATOM 2329 C CA . TRP B 1 204 ? -4.049 114.041 59.996 1.00 38.01 204 TRP B CA 1
ATOM 2330 C C . TRP B 1 204 ? -3.244 113.518 58.818 1.00 37.52 204 TRP B C 1
ATOM 2331 O O . TRP B 1 204 ? -3.761 112.774 57.987 1.00 39.10 204 TRP B O 1
ATOM 2342 N N . ILE B 1 205 ? -1.980 113.905 58.743 1.00 38.98 205 ILE B N 1
ATOM 2343 C CA . ILE B 1 205 ? -1.132 113.465 57.652 1.00 42.44 205 ILE B CA 1
ATOM 2344 C C . ILE B 1 205 ? 0.012 112.605 58.185 1.00 44.10 205 ILE B C 1
ATOM 2345 O O . ILE B 1 205 ? 0.754 113.022 59.069 1.00 43.04 205 ILE B O 1
ATOM 2350 N N . HIS B 1 206 ? 0.139 111.398 57.640 1.00 47.49 206 HIS B N 1
ATOM 2351 C CA . HIS B 1 206 ? 1.172 110.470 58.079 1.00 51.04 206 HIS B CA 1
ATOM 2352 C C . HIS B 1 206 ? 2.598 110.968 57.850 1.00 51.70 206 HIS B C 1
ATOM 2353 O O . HIS B 1 206 ? 3.419 110.911 58.759 1.00 52.27 206 HIS B O 1
ATOM 2360 N N . THR B 1 207 ? 2.903 111.442 56.645 1.00 51.44 207 THR B N 1
ATOM 2361 C CA . THR B 1 207 ? 4.247 111.946 56.370 1.00 51.65 207 THR B CA 1
ATOM 2362 C C . THR B 1 207 ? 4.429 113.237 57.166 1.00 51.44 207 THR B C 1
ATOM 2363 O O . THR B 1 207 ? 3.846 114.269 56.836 1.00 50.48 207 THR B O 1
ATOM 2367 N N . VAL B 1 208 ? 5.235 113.164 58.219 1.00 51.19 208 VAL B N 1
ATOM 2368 C CA . VAL B 1 208 ? 5.482 114.306 59.090 1.00 51.56 208 VAL B CA 1
ATOM 2369 C C . VAL B 1 208 ? 5.803 115.594 58.350 1.00 51.08 208 VAL B C 1
ATOM 2370 O O . VAL B 1 208 ? 5.081 116.578 58.479 1.00 51.05 208 VAL B O 1
ATOM 2374 N N . SER B 1 209 ? 6.884 115.582 57.575 1.00 50.21 209 SER B N 1
ATOM 2375 C CA . SER B 1 209 ? 7.312 116.761 56.827 1.00 49.65 209 SER B CA 1
ATOM 2376 C C . SER B 1 209 ? 6.249 117.330 55.887 1.00 49.15 209 SER B C 1
ATOM 2377 O O . SER B 1 209 ? 6.311 118.505 55.518 1.00 49.80 209 SER B O 1
ATOM 2380 N N . ASP B 1 210 ? 5.275 116.514 55.495 1.00 47.22 210 ASP B N 1
ATOM 2381 C CA . ASP B 1 210 ? 4.235 117.000 54.596 1.00 46.30 210 ASP B CA 1
ATOM 2382 C C . ASP B 1 210 ? 3.219 117.916 55.266 1.00 44.97 210 ASP B C 1
ATOM 2383 O O . ASP B 1 210 ? 2.506 118.656 54.587 1.00 44.53 210 ASP B O 1
ATOM 2388 N N . ARG B 1 211 ? 3.152 117.871 56.591 1.00 43.74 211 ARG B N 1
ATOM 2389 C CA . ARG B 1 211 ? 2.208 118.709 57.321 1.00 44.48 211 ARG B CA 1
ATOM 2390 C C . ARG B 1 211 ? 2.584 120.179 57.180 1.00 42.79 211 ARG B C 1
ATOM 2391 O O . ARG B 1 211 ? 1.736 121.024 56.898 1.00 40.75 211 ARG B O 1
ATOM 2399 N N . GLN B 1 212 ? 3.865 120.471 57.366 1.00 42.11 212 GLN B N 1
ATOM 2400 C CA . GLN B 1 212 ? 4.357 121.835 57.264 1.00 43.26 212 GLN B CA 1
ATOM 2401 C C . GLN B 1 212 ? 4.290 122.316 55.815 1.00 42.33 212 GLN B C 1
ATOM 2402 O O . GLN B 1 212 ? 3.947 123.468 55.546 1.00 42.35 212 GLN B O 1
ATOM 2408 N N . ASN B 1 213 ? 4.610 121.430 54.879 1.00 41.35 213 ASN B N 1
ATOM 2409 C CA . ASN B 1 213 ? 4.572 121.785 53.468 1.00 41.31 213 ASN B CA 1
ATOM 2410 C C . ASN B 1 213 ? 3.168 122.084 52.945 1.00 40.79 213 ASN B C 1
ATOM 2411 O O . ASN B 1 213 ? 2.997 122.970 52.112 1.00 41.15 213 ASN B O 1
ATOM 2416 N N . ILE B 1 214 ? 2.162 121.351 53.417 1.00 38.56 214 ILE B N 1
ATOM 2417 C CA . ILE B 1 214 ? 0.805 121.594 52.949 1.00 38.12 214 ILE B CA 1
ATOM 2418 C C . ILE B 1 214 ? 0.316 122.906 53.570 1.00 37.23 214 ILE B C 1
ATOM 2419 O O . ILE B 1 214 ? -0.374 123.694 52.930 1.00 33.87 214 ILE B O 1
ATOM 2424 N N . TYR B 1 215 ? 0.698 123.135 54.821 1.00 37.48 215 TYR B N 1
ATOM 2425 C CA . TYR B 1 215 ? 0.328 124.353 55.524 1.00 38.73 215 TYR B CA 1
ATOM 2426 C C . TYR B 1 215 ? 0.895 125.564 54.776 1.00 38.58 215 TYR B C 1
ATOM 2427 O O . TYR B 1 215 ? 0.210 126.566 54.571 1.00 36.58 215 TYR B O 1
ATOM 2436 N N . GLU B 1 216 ? 2.153 125.450 54.365 1.00 38.93 216 GLU B N 1
ATOM 2437 C CA . GLU B 1 216 ? 2.846 126.518 53.648 1.00 40.25 216 GLU B CA 1
ATOM 2438 C C . GLU B 1 216 ? 2.221 126.777 52.276 1.00 39.10 216 GLU B C 1
ATOM 2439 O O . GLU B 1 216 ? 2.073 127.926 51.856 1.00 37.84 216 GLU B O 1
ATOM 2445 N N . LEU B 1 217 ? 1.867 125.707 51.569 1.00 35.82 217 LEU B N 1
ATOM 2446 C CA . LEU B 1 217 ? 1.252 125.857 50.259 1.00 34.31 217 LEU B CA 1
ATOM 2447 C C . LEU B 1 217 ? -0.129 126.514 50.340 1.00 32.91 217 LEU B C 1
ATOM 2448 O O . LEU B 1 217 ? -0.419 127.451 49.603 1.00 33.94 217 LEU B O 1
ATOM 2453 N N . ILE B 1 218 ? -0.986 126.029 51.228 1.00 32.11 218 ILE B N 1
ATOM 2454 C CA . ILE B 1 218 ? -2.319 126.603 51.336 1.00 34.79 218 ILE B CA 1
ATOM 2455 C C . ILE B 1 218 ? -2.261 128.064 51.776 1.00 34.69 218 ILE B C 1
ATOM 2456 O O . ILE B 1 218 ? -3.006 128.906 51.272 1.00 37.37 218 ILE B O 1
ATOM 2461 N N . LYS B 1 219 ? -1.374 128.347 52.721 1.00 36.39 219 LYS B N 1
ATOM 2462 C CA . LYS B 1 219 ? -1.174 129.694 53.231 1.00 37.42 219 LYS B CA 1
ATOM 2463 C C . LYS B 1 219 ? -0.812 130.587 52.052 1.00 37.74 219 LYS B C 1
ATOM 2464 O O . LYS B 1 219 ? -1.375 131.665 51.879 1.00 36.47 219 LYS B O 1
ATOM 2470 N N . TYR B 1 220 ? 0.120 130.114 51.229 1.00 36.81 220 TYR B N 1
ATOM 2471 C CA . TYR B 1 220 ? 0.565 130.865 50.062 1.00 35.92 220 TYR B CA 1
ATOM 2472 C C . TYR B 1 220 ? -0.560 131.090 49.053 1.00 35.23 220 TYR B C 1
ATOM 2473 O O . TYR B 1 220 ? -0.662 132.158 48.454 1.00 35.90 220 TYR B O 1
ATOM 2482 N N . LEU B 1 221 ? -1.390 130.077 48.838 1.00 35.88 221 LEU B N 1
ATOM 2483 C CA . LEU B 1 221 ? -2.478 130.203 47.876 1.00 34.06 221 LEU B CA 1
ATOM 2484 C C . LEU B 1 221 ? -3.552 131.147 48.396 1.00 33.81 221 LEU B C 1
ATOM 2485 O O . LEU B 1 221 ? -4.210 131.845 47.618 1.00 32.23 221 LEU B O 1
ATOM 2490 N N . LEU B 1 222 ? -3.728 131.176 49.711 1.00 33.64 222 LEU B N 1
ATOM 2491 C CA . LEU B 1 222 ? -4.734 132.056 50.301 1.00 36.07 222 LEU B CA 1
ATOM 2492 C C . LEU B 1 222 ? -4.304 133.528 50.343 1.00 37.42 222 LEU B C 1
ATOM 2493 O O . LEU B 1 222 ? -5.104 134.419 50.076 1.00 37.71 222 LEU B O 1
ATOM 2498 N N . GLU B 1 223 ? -3.036 133.756 50.674 1.00 40.65 223 GLU B N 1
ATOM 2499 C CA . GLU B 1 223 ? -2.443 135.089 50.814 1.00 43.22 223 GLU B CA 1
ATOM 2500 C C . GLU B 1 223 ? -2.038 135.807 49.535 1.00 42.46 223 GLU B C 1
ATOM 2501 O O . GLU B 1 223 ? -1.700 136.986 49.575 1.00 42.71 223 GLU B O 1
ATOM 2507 N N . ASN B 1 224 ? -2.033 135.117 48.405 1.00 43.13 224 ASN B N 1
ATOM 2508 C CA . ASN B 1 224 ? -1.629 135.780 47.176 1.00 42.54 224 ASN B CA 1
ATOM 2509 C C . ASN B 1 224 ? -2.737 135.905 46.156 1.00 44.22 224 ASN B C 1
ATOM 2510 O O . ASN B 1 224 ? -3.820 135.339 46.316 1.00 44.11 224 ASN B O 1
ATOM 2515 N N . GLU B 1 225 ? -2.446 136.670 45.111 1.00 45.11 225 GLU B N 1
ATOM 2516 C CA . GLU B 1 225 ? -3.371 136.921 44.017 1.00 47.21 225 GLU B CA 1
ATOM 2517 C C . GLU B 1 225 ? -3.627 135.625 43.248 1.00 47.03 225 GLU B C 1
ATOM 2518 O O . GLU B 1 225 ? -2.753 134.763 43.162 1.00 45.48 225 GLU B O 1
ATOM 2524 N N . PRO B 1 226 ? -4.829 135.475 42.671 1.00 46.82 226 PRO B N 1
ATOM 2525 C CA . PRO B 1 226 ? -5.145 134.264 41.916 1.00 48.56 226 PRO B CA 1
ATOM 2526 C C . PRO B 1 226 ? -4.096 133.998 40.853 1.00 49.56 226 PRO B C 1
ATOM 2527 O O . PRO B 1 226 ? -3.704 134.904 40.118 1.00 49.78 226 PRO B O 1
ATOM 2531 N N . LYS B 1 227 ? -3.645 132.753 40.782 1.00 51.57 227 LYS B N 1
ATOM 2532 C CA . LYS B 1 227 ? -2.645 132.351 39.806 1.00 53.38 227 LYS B CA 1
ATOM 2533 C C . LYS B 1 227 ? -3.277 131.424 38.780 1.00 54.81 227 LYS B C 1
ATOM 2534 O O . LYS B 1 227 ? -4.070 130.541 39.118 1.00 52.96 227 LYS B O 1
ATOM 2540 N N . ASP B 1 228 ? -2.914 131.630 37.522 1.00 57.13 228 ASP B N 1
ATOM 2541 C CA . ASP B 1 228 ? -3.455 130.837 36.435 1.00 58.79 228 ASP B CA 1
ATOM 2542 C C . ASP B 1 228 ? -2.561 129.645 36.105 1.00 58.80 228 ASP B C 1
ATOM 2543 O O . ASP B 1 228 ? -3.008 128.681 35.486 1.00 57.54 228 ASP B O 1
ATOM 2548 N N . SER B 1 229 ? -1.299 129.704 36.516 1.00 59.01 229 SER B N 1
ATOM 2549 C CA . SER B 1 229 ? -0.390 128.595 36.249 1.00 61.80 229 SER B CA 1
ATOM 2550 C C . SER B 1 229 ? 0.838 128.595 37.145 1.00 62.80 229 SER B C 1
ATOM 2551 O O . SER B 1 229 ? 1.209 129.622 37.721 1.00 61.59 229 SER B O 1
ATOM 2554 N N . PHE B 1 230 ? 1.459 127.422 37.239 1.00 64.82 230 PHE B N 1
ATOM 2555 C CA . PHE B 1 230 ? 2.658 127.209 38.035 1.00 66.78 230 PHE B CA 1
ATOM 2556 C C . PHE B 1 230 ? 2.743 128.189 39.197 1.00 66.64 230 PHE B C 1
ATOM 2557 O O . PHE B 1 230 ? 3.304 129.276 39.053 1.00 68.63 230 PHE B O 1
ATOM 2565 N N . ALA B 1 231 ? 2.174 127.781 40.332 1.00 64.95 231 ALA B N 1
ATOM 2566 C CA . ALA B 1 231 ? 2.118 128.555 41.576 1.00 62.95 231 ALA B CA 1
ATOM 2567 C C . ALA B 1 231 ? 0.664 128.744 41.975 1.00 62.60 231 ALA B C 1
ATOM 2568 O O . ALA B 1 231 ? -0.185 127.988 41.457 1.00 60.63 231 ALA B O 1
#

Foldseek 3Di:
DCVVVVCVVAVFFDFWDDKAFWKFKWWADPVVRDIHGDPF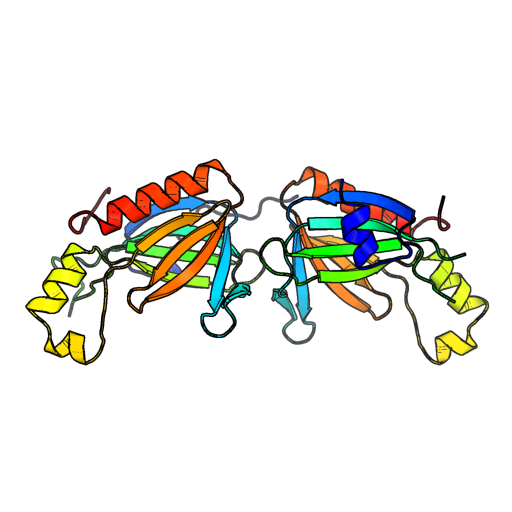IGMWTKTAGHVVPDQQRIKIKTAHDPDGDMDIDGAGAQVSLVCCCVVVVPVCVVVPFDQKDWDQDDQWTWIAGRVRTIMTMHHDPSVVSVVVNVVSVVCRHDDGDD/DDDDDDDDPPVCVVPVFFDFWDDKAFWKFKWWADPVVGDTHGDPFIGMKTKTAGAQDPPDPVDCGDQQRMKIKGAHPVDGDMDIAGAGAQVVLVVCVPPVVVVCVVPPFHQKAWDDDPQWIWIAHRVRIIMTMGGDPRVVSVVVRVVSVVCRHDDRDNDDD

B-factor: mean 48.05, std 11.96, range [21.29, 83.01]

Nearest PDB structures (foldseek):
  1q67-assembly1_B  TM=1.006E+00  e=2.755E-32  Saccharomyces cerevisiae
  1q67-assembly1_A  TM=9.750E-01  e=8.219E-26  Saccharomyces cerevisiae
  5lon-assembly1_B  TM=8.795E-01  e=2.452E-19  Kluyveromyces lactis NRRL Y-1140
  5lop-assembly1_B  TM=8.573E-01  e=1.651E-19  Kluyveromyces lactis NRRL Y-1140
  6am0-assembly1_F  TM=8.003E-01  e=4.258E-20  Kluyveromyces lactis NRRL Y-1140

GO terms:
  GO:0098562 cytoplasmic side of membrane (C, IDA)
  GO:0008047 enzyme activator activity (F, IDA)
  GO:0000932 P-body (C, IDA)
  GO:0005634 nucleus (C, IDA)
  GO:0005737 cytoplasm (C, IDA)
  GO:0003729 mRNA binding (F, IDA)
  GO:0098745 RNA decapping complex (C, IDA)
  GO:0000290 deadenylation-dependent decapping of nuclear-transcribed mRNA (P, IDA)
  GO:0000932 P-body (C, IMP)
  GO:0005737 cytoplasm (C, HDA)
  GO:0098745 RNA decapping complex (C, IPI)
  GO:0005515 protein binding (F, IPI)

InterPro domains:
  IPR010334 mRNA-decapping enzyme subunit 1 [PF06058] (19-77)
  IPR010334 mRNA-decapping enzyme subunit 1 [PF06058] (138-219)
  IPR010334 mRNA-decapping enzyme subunit 1 [PTHR16290] (16-227)
  IPR011993 PH-like domain superfamily [G3DSA:2.30.29.30] (24-224)